Protein AF-A0A0P1HBB8-F1 (afdb_monomer_lite)

Foldseek 3Di:
DFPPDDDDDDDDDDDDDDDDDDDDDDDDDDDDDDDDDPPVPPPPPPDDPPPPPQDDAALLNLLVVQVPDPWTWWKFWWFKAFDPVQDFDLPPDDLVPDDQKGKTKIWTWGFIDDDQDRDDTDIDIEIEIWGDDSSAIFDDDHGFIWTFTWTQDPVGTYGYGGSNGHGIGHDDPRRRCQNNCSSVVNDSDDD

Sequence (191 aa):
MSWKNSKPISEASGPSRAASGALGSACVRSILNWGCGLSLAFLIQSAPLAALSCAPWNGAQAYLAAAQSDRTYSVVVGRLQFDEGLLPLTEGGDPNELQPSTSIPGTLSGKILEARHFSRRISTDVTLVVDCVAGWCGKVQSGARYLMFVEQGTAGPVLRVTPCGDFIFPDGSAVRRQVLDCHRGVNCQPE

Structure (mmCIF, N/CA/C/O backbone):
data_AF-A0A0P1HBB8-F1
#
_entry.id   AF-A0A0P1HBB8-F1
#
loop_
_atom_site.group_PDB
_atom_site.id
_atom_site.type_symbol
_atom_site.label_atom_id
_atom_site.label_alt_id
_atom_site.label_comp_id
_atom_site.label_asym_id
_atom_site.label_entity_id
_atom_site.label_seq_id
_atom_site.pdbx_PDB_ins_code
_atom_site.Cartn_x
_atom_site.Cartn_y
_atom_site.Cartn_z
_atom_site.occupancy
_atom_site.B_iso_or_equiv
_atom_site.auth_seq_id
_atom_site.auth_comp_id
_atom_site.auth_asym_id
_atom_site.auth_atom_id
_atom_site.pdbx_PDB_model_num
ATOM 1 N N . MET A 1 1 ? -16.366 5.751 -2.746 1.00 37.47 1 MET A N 1
ATOM 2 C CA . MET A 1 1 ? -16.551 6.345 -1.406 1.00 37.47 1 MET A CA 1
ATOM 3 C C . MET A 1 1 ? -15.201 6.828 -0.900 1.00 37.47 1 MET A C 1
ATOM 5 O O . MET A 1 1 ? -14.366 6.007 -0.549 1.00 37.47 1 MET A O 1
ATOM 9 N N . SER A 1 2 ? -14.977 8.140 -0.948 1.00 31.58 2 SER A N 1
ATOM 10 C CA . SER A 1 2 ? -13.779 8.817 -0.441 1.00 31.58 2 SER A CA 1
ATOM 11 C C . SER A 1 2 ? -13.942 9.042 1.069 1.00 31.58 2 SER A C 1
ATOM 13 O O . SER A 1 2 ? -14.948 9.602 1.507 1.00 31.58 2 SER A O 1
ATOM 15 N N . TRP A 1 3 ? -13.001 8.539 1.869 1.00 47.78 3 TRP A N 1
ATOM 16 C CA . TRP A 1 3 ? -12.951 8.733 3.321 1.00 47.78 3 TRP A CA 1
ATOM 17 C C . TRP A 1 3 ? -12.449 10.150 3.626 1.00 47.78 3 TRP A C 1
ATOM 19 O O . TRP A 1 3 ? -11.266 10.352 3.860 1.00 47.78 3 TRP A O 1
ATOM 29 N N . LYS A 1 4 ? -13.340 11.149 3.589 1.00 38.72 4 LYS A N 1
ATOM 30 C CA . LYS A 1 4 ? -13.007 12.530 3.995 1.00 38.72 4 LYS A CA 1
ATOM 31 C C . LYS A 1 4 ? -13.862 13.079 5.144 1.00 38.72 4 LYS A C 1
ATOM 33 O O . LYS A 1 4 ? -13.683 14.229 5.510 1.00 38.72 4 LYS A O 1
ATOM 38 N N . ASN A 1 5 ? -14.762 12.284 5.736 1.00 40.00 5 ASN A N 1
ATOM 39 C CA . ASN A 1 5 ? -15.751 12.781 6.707 1.00 40.00 5 ASN A CA 1
ATOM 40 C C . ASN A 1 5 ? -15.928 11.891 7.952 1.00 40.00 5 ASN A C 1
ATOM 42 O O . ASN A 1 5 ? -17.011 11.359 8.189 1.00 40.00 5 ASN A O 1
ATOM 46 N N . SER A 1 6 ? -14.900 11.807 8.798 1.00 41.22 6 SER A N 1
ATOM 47 C CA . SER A 1 6 ? -15.051 11.322 10.179 1.00 41.22 6 SER A CA 1
ATOM 48 C C . SER A 1 6 ? -14.323 12.251 11.153 1.00 41.22 6 SER A C 1
ATOM 50 O O . SER A 1 6 ? -13.126 12.121 11.347 1.00 41.22 6 SER A O 1
ATOM 52 N N . LYS A 1 7 ? -15.107 13.204 11.677 1.00 36.66 7 LYS A N 1
ATOM 53 C CA . LYS A 1 7 ? -15.013 14.069 12.875 1.00 36.66 7 LYS A CA 1
ATOM 54 C C . LYS A 1 7 ? -13.667 14.414 13.563 1.00 36.66 7 LYS A C 1
ATOM 56 O O . LYS A 1 7 ? -12.794 13.568 13.715 1.00 36.66 7 LYS A O 1
ATOM 61 N N . PRO A 1 8 ? -13.586 15.645 14.121 1.00 38.38 8 PRO A N 1
ATOM 62 C CA . PRO A 1 8 ? -12.422 16.164 14.830 1.00 38.38 8 PRO A CA 1
ATOM 63 C C . PRO A 1 8 ? -12.226 15.498 16.195 1.00 38.38 8 PRO A C 1
ATOM 65 O O . PRO A 1 8 ? -13.180 15.224 16.926 1.00 38.38 8 PRO A O 1
ATOM 68 N N . ILE A 1 9 ? -10.959 15.288 16.531 1.00 44.16 9 ILE A N 1
ATOM 69 C CA . ILE A 1 9 ? -10.493 14.842 17.837 1.00 44.16 9 ILE A CA 1
ATOM 70 C C . ILE A 1 9 ? -10.457 16.093 18.728 1.00 44.16 9 ILE A C 1
ATOM 72 O O . ILE A 1 9 ? -9.602 16.958 18.544 1.00 44.16 9 ILE A O 1
ATOM 76 N N . SER A 1 10 ? -11.428 16.231 19.633 1.00 38.19 10 SER A N 1
ATOM 77 C CA . SER A 1 10 ? -11.429 17.275 20.664 1.00 38.19 10 SER A CA 1
ATOM 78 C C . SER A 1 10 ? -10.518 16.894 21.835 1.00 38.19 10 SER A C 1
ATOM 80 O O . SER A 1 10 ? -10.664 15.818 22.404 1.00 38.19 10 SER A O 1
ATOM 82 N N . GLU A 1 11 ? -9.644 17.848 22.173 1.00 36.81 11 GLU A N 1
ATOM 83 C CA . GLU A 1 11 ? -9.204 18.289 23.511 1.00 36.81 11 GLU A CA 1
ATOM 84 C C . GLU A 1 11 ? -8.617 17.306 24.537 1.00 36.81 11 GLU A C 1
ATOM 86 O O . GLU A 1 11 ? -9.313 16.480 25.116 1.00 36.81 11 GLU A O 1
ATOM 91 N N . ALA A 1 12 ? -7.348 17.560 24.887 1.00 35.22 12 ALA A N 1
ATOM 92 C CA . ALA A 1 12 ? -6.842 17.916 26.229 1.00 35.22 12 ALA A CA 1
ATOM 93 C C . ALA A 1 12 ? -5.293 17.873 26.157 1.00 35.22 12 ALA A C 1
ATOM 95 O O . ALA A 1 12 ? -4.746 16.957 25.563 1.00 35.22 12 ALA A O 1
ATOM 96 N N . SER A 1 13 ? -4.467 18.778 26.689 1.00 40.44 13 SER A N 1
ATOM 97 C CA . SER A 1 13 ? -4.646 19.819 27.700 1.00 40.44 13 SER A CA 1
ATOM 98 C C . SER A 1 13 ? -3.300 20.540 27.929 1.00 40.44 13 SER A C 1
ATOM 100 O O . SER A 1 13 ? -2.280 19.868 28.058 1.00 40.44 13 SER A O 1
ATOM 102 N N . GLY A 1 14 ? -3.325 21.865 28.128 1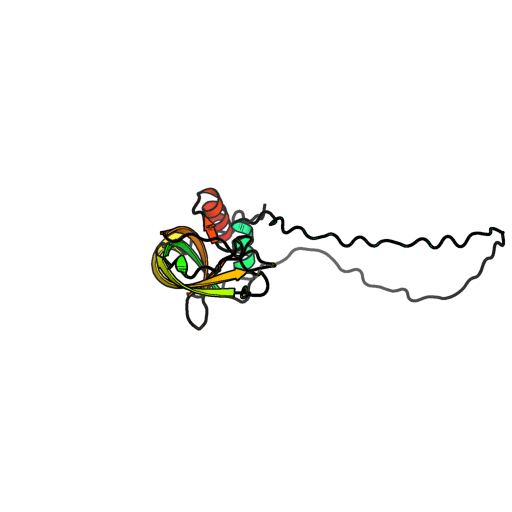.00 33.72 14 GLY A N 1
ATOM 103 C CA . GLY A 1 14 ? -2.460 22.539 29.116 1.00 33.72 14 GLY A CA 1
ATOM 104 C C . GLY A 1 14 ? -1.318 23.443 28.605 1.00 33.72 14 GLY A C 1
ATOM 105 O O . GLY A 1 14 ? -0.856 23.268 27.489 1.00 33.72 14 GLY A O 1
ATOM 106 N N . PRO A 1 15 ? -0.886 24.456 29.391 1.00 42.22 15 PRO A N 1
ATOM 107 C CA . PRO A 1 15 ? -0.943 25.850 28.938 1.00 42.22 15 PRO A CA 1
ATOM 108 C C . PRO A 1 15 ? 0.396 26.557 28.661 1.00 42.22 15 PRO A C 1
ATOM 110 O O . PRO A 1 15 ? 1.447 26.246 29.218 1.00 42.22 15 PRO A O 1
ATOM 113 N N . SER A 1 16 ? 0.273 27.623 27.866 1.00 38.25 16 SER A N 1
ATOM 114 C CA . SER A 1 16 ? 1.228 28.700 27.617 1.00 38.25 16 SER A CA 1
ATOM 115 C C . SER A 1 16 ? 1.821 29.324 28.888 1.00 38.25 16 SER A C 1
ATOM 117 O O . SER A 1 16 ? 1.096 29.767 29.778 1.00 38.25 16 SER A O 1
ATOM 119 N N . ARG A 1 17 ? 3.146 29.513 28.893 1.00 37.44 17 ARG A N 1
ATOM 120 C CA . ARG A 1 17 ? 3.794 30.659 29.546 1.00 37.44 17 ARG A CA 1
ATOM 121 C C . ARG A 1 17 ? 4.519 31.474 28.489 1.00 37.44 17 ARG A C 1
ATOM 123 O O . ARG A 1 17 ? 5.532 31.051 27.946 1.00 37.44 17 ARG A O 1
ATOM 130 N N . ALA A 1 18 ? 3.971 32.649 28.220 1.00 38.03 18 ALA A N 1
ATOM 131 C CA . ALA A 1 18 ? 4.718 33.763 27.674 1.00 38.03 18 ALA A CA 1
ATOM 132 C C . ALA A 1 18 ? 5.529 34.423 28.801 1.00 38.03 18 ALA A C 1
ATOM 134 O O . ALA A 1 18 ? 5.063 34.458 29.940 1.00 38.03 18 ALA A O 1
ATOM 135 N N . ALA A 1 19 ? 6.691 34.976 28.449 1.00 34.84 19 ALA A N 1
ATOM 136 C CA . ALA A 1 19 ? 7.073 36.371 28.697 1.00 34.84 19 ALA A CA 1
ATOM 137 C C . ALA A 1 19 ? 8.561 36.548 29.051 1.00 34.84 19 ALA A C 1
ATOM 139 O O . ALA A 1 19 ? 9.046 36.042 30.058 1.00 34.84 19 ALA A O 1
ATOM 140 N N . SER A 1 20 ? 9.179 37.419 28.248 1.00 36.50 20 SER A N 1
ATOM 141 C CA . SER A 1 20 ? 10.083 38.501 28.656 1.00 36.50 20 SER A CA 1
ATOM 142 C C . SER A 1 20 ? 11.526 38.191 29.049 1.00 36.50 20 SER A C 1
ATOM 144 O O . SER A 1 20 ? 11.802 37.479 30.006 1.00 36.50 20 SER A O 1
ATOM 146 N N . GLY A 1 21 ? 12.445 38.903 28.385 1.00 31.88 21 GLY A N 1
ATOM 147 C CA . GLY A 1 21 ? 13.766 39.186 28.943 1.00 31.88 21 GLY A CA 1
ATOM 148 C C . GLY A 1 21 ? 14.863 39.472 27.923 1.00 31.88 21 GLY A C 1
ATOM 149 O O . GLY A 1 21 ? 15.825 38.722 27.848 1.00 31.88 21 GLY A O 1
AT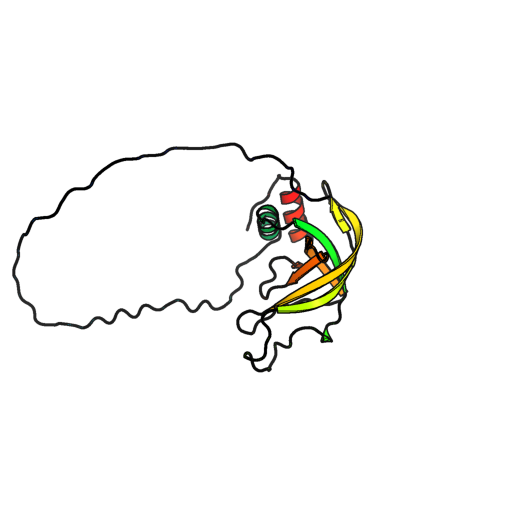OM 150 N N . ALA A 1 22 ? 14.748 40.559 27.158 1.00 43.69 22 ALA A N 1
ATOM 151 C CA . ALA A 1 22 ? 15.925 41.240 26.619 1.00 43.69 22 ALA A CA 1
ATOM 152 C C . ALA A 1 22 ? 16.595 42.016 27.765 1.00 43.69 22 ALA A C 1
ATOM 154 O O . ALA A 1 22 ? 15.859 42.698 28.463 1.00 43.69 22 ALA A O 1
ATOM 155 N N . LEU A 1 23 ? 17.918 41.895 27.951 1.00 40.31 23 LEU A N 1
ATOM 156 C CA . LEU A 1 23 ? 18.857 42.705 28.773 1.00 40.31 23 LEU A CA 1
ATOM 157 C C . LEU A 1 23 ? 20.044 41.770 29.088 1.00 40.31 23 LEU A C 1
ATOM 159 O O . LEU A 1 23 ? 19.830 40.673 29.576 1.00 40.31 23 LEU A O 1
ATOM 163 N N . GLY A 1 24 ? 21.317 42.055 28.867 1.00 35.41 24 GLY A N 1
ATOM 164 C CA . GLY A 1 24 ? 22.029 43.225 28.404 1.00 35.41 24 GLY A CA 1
ATOM 165 C C . GLY A 1 24 ? 23.513 42.839 28.335 1.00 35.41 24 GLY A C 1
ATOM 166 O O . GLY A 1 24 ? 23.965 41.899 28.991 1.00 35.41 24 GLY A O 1
ATOM 167 N N . SER A 1 25 ? 24.256 43.550 27.497 1.00 43.12 25 SER A N 1
ATOM 168 C CA . SER A 1 25 ? 25.714 43.528 27.477 1.00 43.12 25 SER A CA 1
ATOM 169 C C . SER A 1 25 ? 26.325 43.914 28.829 1.00 43.12 25 SER A C 1
ATOM 171 O O . SER A 1 25 ? 25.733 44.670 29.593 1.00 43.12 25 SER A O 1
ATOM 173 N N . ALA A 1 26 ? 27.589 43.505 28.981 1.00 40.06 26 ALA A N 1
ATOM 174 C CA . ALA A 1 26 ? 28.593 43.950 29.951 1.00 40.06 26 ALA A CA 1
ATOM 175 C C . ALA A 1 26 ? 28.565 43.271 31.332 1.00 40.06 26 ALA A C 1
ATOM 177 O O . ALA A 1 26 ? 27.711 43.529 32.166 1.00 40.06 26 ALA A O 1
ATOM 178 N N . CYS A 1 27 ? 29.609 42.500 31.641 1.00 40.03 27 CYS A N 1
ATOM 179 C CA . CYS A 1 27 ? 30.759 43.080 32.337 1.00 40.03 27 CYS A CA 1
ATOM 180 C C . CYS A 1 27 ? 31.900 42.064 32.474 1.00 40.03 27 CYS A C 1
ATOM 182 O O . CYS A 1 27 ? 31.800 41.050 33.156 1.00 40.03 27 CYS A O 1
ATOM 184 N N . VAL A 1 28 ? 33.000 42.406 31.810 1.00 46.38 28 VAL A N 1
ATOM 185 C CA . VAL A 1 28 ? 34.390 42.263 32.249 1.00 46.38 28 VAL A CA 1
ATOM 186 C C . VAL A 1 28 ? 34.607 41.790 33.699 1.00 46.38 28 VAL A C 1
ATOM 188 O O . VAL A 1 28 ? 34.200 42.443 34.656 1.00 46.38 28 VAL A O 1
ATOM 191 N N . ARG A 1 29 ? 35.365 40.698 33.845 1.00 41.44 29 ARG A N 1
ATOM 192 C CA . ARG A 1 29 ? 36.350 40.437 34.918 1.00 41.44 29 ARG A CA 1
ATOM 193 C C . ARG A 1 29 ? 37.116 39.179 34.497 1.00 41.44 29 ARG A C 1
ATOM 195 O O . ARG A 1 29 ? 36.593 38.080 34.556 1.00 41.44 29 ARG A O 1
ATOM 202 N N . SER A 1 30 ? 38.218 39.326 33.767 1.00 42.69 30 SER A N 1
ATOM 203 C CA . SER A 1 30 ? 39.553 39.563 34.327 1.00 42.69 30 SER A CA 1
ATOM 204 C C . SER A 1 30 ? 39.948 38.463 35.313 1.00 42.69 30 SER A C 1
ATOM 206 O O . SER A 1 30 ? 39.544 38.527 36.466 1.00 42.69 30 SER A O 1
ATOM 208 N N . ILE A 1 31 ? 40.728 37.487 34.837 1.00 50.47 31 ILE A N 1
ATOM 209 C CA . ILE A 1 31 ? 41.948 36.993 35.490 1.00 50.47 31 ILE A CA 1
ATOM 210 C C . ILE A 1 31 ? 42.901 36.556 34.367 1.00 50.47 31 ILE A C 1
ATOM 212 O O . ILE A 1 31 ? 42.629 35.631 33.604 1.00 50.47 31 ILE A O 1
ATOM 216 N N . LEU A 1 32 ? 44.010 37.287 34.263 1.00 50.66 32 LEU A N 1
ATOM 217 C CA . LEU A 1 32 ? 45.245 36.873 33.609 1.00 50.66 32 LEU A CA 1
ATOM 218 C C . LEU A 1 32 ? 45.727 35.545 34.217 1.00 50.66 32 LEU A C 1
ATOM 220 O O . LEU A 1 32 ? 45.907 35.500 35.430 1.00 50.66 32 LEU A O 1
ATOM 224 N N . ASN A 1 33 ? 46.044 34.536 33.399 1.00 39.84 33 ASN A N 1
ATOM 225 C CA . ASN A 1 33 ? 47.348 33.863 33.477 1.00 39.84 33 ASN A CA 1
ATOM 226 C C . ASN A 1 33 ? 47.554 32.833 32.349 1.00 39.84 33 ASN A C 1
ATOM 228 O O . ASN A 1 33 ? 46.869 31.823 32.295 1.00 39.84 33 ASN A O 1
ATOM 232 N N . TRP A 1 34 ? 48.550 33.105 31.501 1.00 42.88 34 TRP A N 1
ATOM 233 C CA . TRP A 1 34 ? 49.670 32.213 31.168 1.00 42.88 34 TRP A CA 1
ATOM 234 C C . TRP A 1 34 ? 49.354 30.811 30.628 1.00 42.88 34 TRP A C 1
ATOM 236 O O . TRP A 1 34 ? 48.930 29.928 31.363 1.00 42.88 34 TRP A O 1
ATOM 246 N N . GLY A 1 35 ? 49.746 30.551 29.376 1.00 39.59 35 GLY A N 1
ATOM 247 C CA . GLY A 1 35 ? 49.939 29.173 28.922 1.00 39.59 35 GLY A CA 1
ATOM 248 C C . GLY A 1 35 ? 49.904 28.989 27.415 1.00 39.59 35 GLY A C 1
ATOM 249 O O . GLY A 1 35 ? 48.852 28.792 26.828 1.00 39.59 35 GLY A O 1
ATOM 250 N N . CYS A 1 36 ? 51.091 29.042 26.822 1.00 43.12 36 CYS A N 1
ATOM 251 C CA . CYS A 1 36 ? 51.456 28.540 25.503 1.00 43.12 36 CYS A CA 1
ATOM 252 C C . CYS A 1 36 ? 50.695 27.256 25.096 1.00 43.12 36 CYS A C 1
ATOM 254 O O . CYS A 1 36 ? 50.681 26.290 25.856 1.00 43.12 36 CYS A O 1
ATOM 256 N N . GLY A 1 37 ? 50.138 27.227 23.880 1.00 41.00 37 GLY A N 1
ATOM 257 C CA . GLY A 1 37 ? 49.637 26.001 23.247 1.00 41.00 37 GLY A CA 1
ATOM 258 C C . GLY A 1 37 ? 48.321 26.179 22.492 1.00 41.00 37 GLY A C 1
ATOM 259 O O . GLY A 1 37 ? 47.285 25.709 22.951 1.00 41.00 37 GLY A O 1
ATOM 260 N N . LEU A 1 38 ? 48.342 26.821 21.316 1.00 48.06 38 LEU A N 1
ATOM 261 C CA . LEU A 1 38 ? 47.238 26.706 20.352 1.00 48.06 38 LEU A CA 1
ATOM 262 C C . LEU A 1 38 ? 47.251 25.286 19.758 1.00 48.06 38 LEU A C 1
ATOM 264 O O . LEU A 1 38 ? 47.749 25.044 18.661 1.00 48.06 38 LEU A O 1
ATOM 268 N N . SER A 1 39 ? 46.718 24.329 20.514 1.00 49.72 39 SER A N 1
ATOM 269 C CA . SER A 1 39 ? 46.286 23.043 19.982 1.00 49.72 39 SER A CA 1
ATOM 270 C C . SER A 1 39 ? 45.053 23.294 19.120 1.00 49.72 39 SER A C 1
ATOM 272 O O . SER A 1 39 ? 43.971 23.582 19.630 1.00 49.72 39 SER A O 1
ATOM 274 N N . LEU A 1 40 ? 45.229 23.221 17.802 1.00 60.25 40 LEU A N 1
ATOM 275 C CA . LEU A 1 40 ? 44.156 23.263 16.814 1.00 60.25 40 LEU A CA 1
ATOM 276 C C . LEU A 1 40 ? 43.319 21.976 16.960 1.00 60.25 40 LEU A C 1
ATOM 278 O O . LEU A 1 40 ? 43.576 20.969 16.305 1.00 60.25 40 LEU A O 1
ATOM 282 N N . ALA A 1 41 ? 42.363 21.972 17.892 1.00 58.38 41 ALA A N 1
ATOM 283 C CA . ALA A 1 41 ? 41.440 20.861 18.091 1.00 58.38 41 ALA A CA 1
ATOM 284 C C . ALA A 1 41 ? 40.450 20.816 16.917 1.00 58.38 41 ALA A C 1
ATOM 286 O O . ALA A 1 41 ? 39.432 21.506 16.898 1.00 58.38 41 ALA A O 1
ATOM 287 N N . PHE A 1 42 ? 40.798 20.026 15.904 1.00 60.19 42 PHE A N 1
ATOM 288 C CA . PHE A 1 42 ? 39.954 19.719 14.757 1.00 60.19 42 PHE A CA 1
ATOM 289 C C . PHE A 1 42 ? 38.762 18.878 15.247 1.00 60.19 42 PHE A C 1
ATOM 291 O O . PHE A 1 42 ? 38.894 17.680 15.497 1.00 60.19 42 PHE A O 1
ATOM 298 N N . LEU A 1 43 ? 37.605 19.514 15.457 1.00 64.31 43 LEU A N 1
ATOM 299 C CA . LEU A 1 43 ? 36.352 18.823 15.762 1.00 64.31 43 LEU A CA 1
ATOM 300 C C . LEU A 1 43 ? 35.896 18.083 14.499 1.00 64.31 43 LEU A C 1
ATOM 302 O O . LEU A 1 43 ? 35.292 18.664 13.600 1.00 64.31 43 LEU A O 1
ATOM 306 N N . ILE A 1 44 ? 36.226 16.795 14.415 1.00 58.56 44 ILE A N 1
ATOM 307 C CA . ILE A 1 44 ? 35.716 15.897 13.379 1.00 58.56 44 ILE A CA 1
ATOM 308 C C . ILE A 1 44 ? 34.240 15.645 13.705 1.00 58.56 44 ILE A C 1
ATOM 310 O O . ILE A 1 44 ? 33.904 14.750 14.480 1.00 58.56 44 ILE A O 1
ATOM 314 N N . GLN A 1 45 ? 33.352 16.464 13.141 1.00 53.59 45 GLN A N 1
ATOM 315 C CA . GLN A 1 45 ? 31.915 16.209 13.155 1.00 53.59 45 GLN A CA 1
ATOM 316 C C . GLN A 1 45 ? 31.663 14.972 12.275 1.00 53.59 45 GLN A C 1
ATOM 318 O O . GLN A 1 45 ? 31.545 15.065 11.055 1.00 53.59 45 GLN A O 1
ATOM 323 N N . SER A 1 46 ? 31.651 13.786 12.880 1.00 58.69 46 SER A N 1
ATOM 324 C CA . SER A 1 46 ? 31.245 12.557 12.204 1.00 58.69 46 SER A CA 1
ATOM 325 C C . SER A 1 46 ? 29.738 12.621 11.966 1.00 58.69 46 SER A C 1
ATOM 327 O O . SER A 1 46 ? 28.937 12.383 12.867 1.00 58.69 46 SER A O 1
ATOM 329 N N . ALA A 1 47 ? 29.336 12.991 10.748 1.00 64.44 47 ALA A N 1
ATOM 330 C CA . ALA A 1 47 ? 27.958 12.798 10.322 1.00 64.44 47 ALA A CA 1
ATOM 331 C C . ALA A 1 47 ? 27.663 11.287 10.350 1.00 64.44 47 ALA A C 1
ATOM 333 O O . ALA A 1 47 ? 28.463 10.514 9.810 1.00 64.44 47 ALA A O 1
ATOM 334 N N . PRO A 1 48 ? 26.567 10.836 10.983 1.00 60.94 48 PRO A N 1
ATOM 335 C CA . PRO A 1 48 ? 26.211 9.432 10.938 1.00 60.94 48 PRO A CA 1
ATOM 336 C C . PRO A 1 48 ? 25.929 9.058 9.481 1.00 60.94 48 PRO A C 1
ATOM 338 O O . PRO A 1 48 ? 25.041 9.619 8.839 1.00 60.94 48 PRO A O 1
ATOM 341 N N . LEU A 1 49 ? 26.697 8.103 8.959 1.00 55.47 49 LEU A N 1
ATOM 342 C CA . LEU A 1 49 ? 26.307 7.333 7.787 1.00 55.47 49 LEU A CA 1
ATOM 343 C C . LEU A 1 49 ? 25.007 6.624 8.160 1.00 55.47 49 LEU A C 1
ATOM 345 O O . LEU A 1 49 ? 25.025 5.646 8.907 1.00 55.47 49 LEU A O 1
ATOM 349 N N . ALA A 1 50 ? 23.881 7.145 7.677 1.00 52.09 50 ALA A N 1
ATOM 350 C CA . ALA A 1 50 ? 22.618 6.431 7.698 1.00 52.09 50 ALA A CA 1
ATOM 351 C C . ALA A 1 50 ? 22.770 5.212 6.780 1.00 52.09 50 ALA A C 1
ATOM 353 O O . ALA A 1 50 ? 22.449 5.252 5.595 1.00 52.09 50 ALA A O 1
ATOM 354 N N . ALA A 1 51 ? 23.329 4.129 7.322 1.00 50.06 51 ALA A N 1
ATOM 355 C CA . ALA A 1 51 ? 23.113 2.810 6.768 1.00 50.06 51 ALA A CA 1
ATOM 356 C C . ALA A 1 51 ? 21.594 2.622 6.730 1.00 50.06 51 ALA A C 1
ATOM 358 O O . ALA A 1 51 ? 20.926 2.836 7.741 1.00 50.06 51 ALA A O 1
ATOM 359 N N . LEU A 1 52 ? 21.054 2.306 5.555 1.00 59.34 52 LEU A N 1
ATOM 360 C CA . LEU A 1 52 ? 19.623 2.129 5.310 1.00 59.34 52 LEU A CA 1
ATOM 361 C C . LEU A 1 52 ? 19.122 0.855 6.020 1.00 59.34 52 LEU A C 1
ATOM 363 O O . LEU A 1 52 ? 18.714 -0.110 5.384 1.00 59.34 52 LEU A O 1
ATOM 367 N N . SER A 1 53 ? 19.188 0.808 7.351 1.00 72.31 53 SER A N 1
ATOM 368 C CA . SER A 1 53 ? 18.437 -0.155 8.141 1.00 72.31 53 SER A CA 1
ATOM 369 C C . SER A 1 53 ? 17.007 0.360 8.169 1.00 72.31 53 SER A C 1
ATOM 371 O O . SER A 1 53 ? 16.738 1.383 8.803 1.00 72.31 53 SER A O 1
ATOM 373 N N . CYS A 1 54 ? 16.100 -0.293 7.448 1.00 80.25 54 CYS A N 1
ATOM 374 C CA . CYS A 1 54 ? 14.689 0.060 7.517 1.00 80.25 54 CYS A CA 1
ATOM 375 C C . CYS A 1 54 ? 14.233 0.003 8.978 1.00 80.25 54 CYS A C 1
ATOM 377 O O . CYS A 1 54 ? 14.402 -1.016 9.653 1.00 80.25 54 CYS A O 1
ATOM 379 N N . ALA A 1 55 ? 13.697 1.117 9.473 1.00 83.00 55 ALA A N 1
ATOM 380 C CA . ALA A 1 55 ? 13.055 1.138 10.775 1.00 83.00 55 ALA A CA 1
ATOM 381 C C . ALA A 1 55 ? 11.855 0.174 10.753 1.00 83.00 55 ALA A C 1
ATOM 383 O O . ALA A 1 55 ? 11.224 0.022 9.702 1.00 83.00 55 ALA A O 1
ATOM 384 N N . PRO A 1 56 ? 11.539 -0.493 11.875 1.00 82.31 56 PRO A N 1
ATOM 385 C CA . PRO A 1 56 ? 10.389 -1.381 11.942 1.00 82.31 56 PRO A CA 1
ATOM 386 C C . PRO A 1 56 ? 9.113 -0.597 11.611 1.00 82.31 56 PRO A C 1
ATOM 388 O O . PRO A 1 56 ? 8.697 0.297 12.345 1.00 82.31 56 PRO A O 1
ATOM 391 N N . TRP A 1 57 ? 8.508 -0.937 10.476 1.00 89.88 57 TRP A N 1
ATOM 392 C CA . TRP A 1 57 ? 7.271 -0.344 9.987 1.00 89.88 57 TRP A CA 1
ATOM 393 C C . TRP A 1 57 ? 6.153 -1.388 10.029 1.00 89.88 57 TRP A C 1
ATOM 395 O O . TRP A 1 57 ? 6.357 -2.545 9.656 1.00 89.88 57 TRP A O 1
ATOM 405 N N . ASN A 1 58 ? 4.970 -1.009 10.516 1.00 92.06 58 ASN A N 1
ATOM 406 C CA . ASN A 1 58 ? 3.867 -1.942 10.763 1.00 92.06 58 ASN A CA 1
ATOM 407 C C . ASN A 1 58 ? 2.525 -1.449 10.185 1.00 92.06 58 ASN A C 1
ATOM 409 O O . ASN A 1 58 ? 2.400 -0.327 9.691 1.00 92.06 58 ASN A O 1
ATOM 413 N N . GLY A 1 59 ? 1.489 -2.292 10.264 1.00 94.00 59 GLY A N 1
ATOM 414 C CA . GLY A 1 59 ? 0.179 -1.987 9.687 1.00 94.00 59 GLY A CA 1
ATOM 415 C C . GLY A 1 59 ? -0.548 -0.815 10.351 1.00 94.00 59 GLY A C 1
ATOM 416 O O . GLY A 1 59 ? -1.296 -0.109 9.674 1.00 94.00 59 GLY A O 1
ATOM 417 N N . ALA A 1 60 ? -0.331 -0.581 11.649 1.00 95.31 60 ALA A N 1
ATOM 418 C CA . ALA A 1 60 ? -0.905 0.558 12.363 1.00 95.31 60 ALA A CA 1
ATOM 419 C C . ALA A 1 60 ? -0.236 1.874 11.940 1.00 95.31 60 ALA A C 1
ATOM 421 O O . ALA A 1 60 ? -0.934 2.848 11.659 1.00 95.31 60 ALA A O 1
ATOM 422 N N . GLN A 1 61 ? 1.095 1.878 11.809 1.00 94.56 61 GLN A N 1
ATOM 423 C CA . GLN A 1 61 ? 1.866 3.011 11.288 1.00 94.56 61 GLN A CA 1
ATOM 424 C C . GLN A 1 61 ? 1.414 3.382 9.872 1.00 94.56 61 GLN A C 1
ATOM 426 O O . GLN A 1 61 ? 1.058 4.534 9.624 1.00 94.56 61 GLN A O 1
ATOM 431 N N . ALA A 1 62 ? 1.312 2.398 8.973 1.00 95.56 62 ALA A N 1
ATOM 432 C CA . ALA A 1 62 ? 0.804 2.615 7.620 1.00 95.56 62 ALA A CA 1
ATOM 433 C C . ALA A 1 62 ? -0.634 3.153 7.613 1.00 95.56 62 ALA A C 1
ATOM 435 O O . ALA A 1 62 ? -0.956 4.062 6.849 1.00 95.56 62 ALA A O 1
ATOM 436 N N . TYR A 1 63 ? -1.506 2.636 8.484 1.00 96.25 63 TYR A N 1
ATOM 437 C CA . TYR A 1 63 ? -2.882 3.119 8.576 1.00 96.25 63 TYR A CA 1
ATOM 438 C C . TYR A 1 63 ? -2.954 4.580 9.021 1.00 96.25 63 TYR A C 1
ATOM 440 O O . TYR A 1 63 ? -3.677 5.369 8.414 1.00 96.25 63 TYR A O 1
ATOM 448 N N . LEU A 1 64 ? -2.196 4.952 10.055 1.00 95.25 64 LEU A N 1
ATOM 449 C CA . LEU A 1 64 ? -2.128 6.329 10.538 1.00 95.25 64 LEU A CA 1
ATOM 450 C C . LEU A 1 64 ? -1.531 7.261 9.482 1.00 95.25 64 LEU A C 1
ATOM 452 O O . LEU A 1 64 ? -2.102 8.318 9.227 1.00 95.25 64 LEU A O 1
ATOM 456 N N . ALA A 1 65 ? -0.451 6.846 8.817 1.00 94.94 65 ALA A N 1
ATOM 457 C CA . ALA A 1 65 ? 0.162 7.607 7.734 1.00 94.94 65 ALA A CA 1
ATOM 458 C C . ALA A 1 65 ? -0.821 7.838 6.573 1.00 94.94 65 ALA A C 1
ATOM 460 O O . ALA A 1 65 ? -0.948 8.958 6.083 1.00 94.94 65 ALA A O 1
ATOM 461 N N . ALA A 1 66 ? -1.580 6.810 6.174 1.00 95.56 66 ALA A N 1
ATOM 462 C CA . ALA A 1 66 ? -2.621 6.936 5.156 1.00 95.56 66 ALA A CA 1
ATOM 463 C C . ALA A 1 66 ? -3.772 7.855 5.603 1.00 95.56 66 ALA A C 1
ATOM 465 O O . ALA A 1 66 ? -4.271 8.640 4.801 1.00 95.56 66 ALA A O 1
ATOM 466 N N . ALA A 1 67 ? -4.191 7.775 6.870 1.00 94.38 67 ALA A N 1
ATOM 467 C CA . ALA A 1 67 ? -5.281 8.584 7.418 1.00 94.38 67 ALA A CA 1
ATOM 468 C C . ALA A 1 67 ? -4.911 10.067 7.604 1.00 94.38 67 ALA A C 1
ATOM 470 O O . ALA A 1 67 ? -5.792 10.922 7.553 1.00 94.38 67 ALA A O 1
ATOM 471 N N . GLN A 1 68 ? -3.630 10.367 7.831 1.00 94.62 68 GLN A N 1
ATOM 472 C CA . GLN A 1 68 ? -3.101 11.727 7.993 1.00 94.62 68 GLN A CA 1
ATOM 473 C C . GLN A 1 68 ? -2.642 12.357 6.668 1.00 94.62 68 GLN A C 1
ATOM 475 O O . GLN A 1 68 ? -2.253 13.521 6.644 1.00 94.62 68 GLN A O 1
ATOM 480 N N . SER A 1 69 ? -2.668 11.600 5.570 1.00 95.25 69 SER A N 1
ATOM 481 C CA . SER A 1 69 ? -2.255 12.070 4.250 1.00 95.25 69 SER A CA 1
ATOM 482 C C . SER A 1 69 ? -3.346 12.893 3.560 1.00 95.25 69 SER A C 1
ATOM 484 O O . SER A 1 69 ? -4.536 12.617 3.695 1.00 95.25 69 SER A O 1
ATOM 486 N N . ASP A 1 70 ? -2.940 13.834 2.705 1.00 94.56 70 ASP A N 1
ATOM 487 C CA . ASP A 1 70 ? -3.847 14.515 1.768 1.00 94.56 70 ASP A CA 1
ATOM 488 C C . ASP A 1 70 ? -4.338 13.599 0.630 1.00 94.56 70 ASP A C 1
ATOM 490 O O . ASP A 1 70 ? -5.244 13.955 -0.132 1.00 94.56 70 ASP A O 1
ATOM 494 N N . ARG A 1 71 ? -3.737 12.411 0.483 1.00 94.19 71 ARG A N 1
ATOM 495 C CA . ARG A 1 71 ? -4.125 11.403 -0.509 1.00 94.19 71 ARG A CA 1
ATOM 496 C C . ARG A 1 71 ? -5.253 10.523 0.018 1.00 94.19 71 ARG A C 1
ATOM 498 O O . ARG A 1 71 ? -5.363 10.247 1.206 1.00 94.19 71 ARG A O 1
ATOM 505 N N . THR A 1 72 ? -6.092 10.033 -0.891 1.00 95.25 72 THR A N 1
ATOM 506 C CA . THR A 1 72 ? -7.144 9.069 -0.539 1.00 95.25 72 THR A CA 1
ATOM 507 C C . THR A 1 72 ? -6.624 7.652 -0.731 1.00 95.25 72 THR A C 1
ATOM 509 O O . THR A 1 72 ? -6.203 7.309 -1.831 1.00 95.25 72 THR A O 1
ATOM 512 N N . TYR A 1 73 ? -6.726 6.809 0.296 1.00 96.81 73 TYR A N 1
ATOM 513 C CA . TYR A 1 73 ? -6.314 5.406 0.229 1.00 96.81 73 TYR A CA 1
ATOM 514 C C . TYR A 1 73 ? -7.494 4.447 0.380 1.00 96.81 73 TYR A C 1
ATOM 516 O O . TYR A 1 73 ? -8.448 4.699 1.116 1.00 96.81 73 TYR A O 1
ATOM 524 N N . SER A 1 74 ? -7.396 3.309 -0.301 1.00 96.44 74 SER A N 1
ATOM 525 C CA . SER A 1 74 ? -8.220 2.124 -0.077 1.00 96.44 74 SER A CA 1
ATOM 526 C C . SER A 1 74 ? -7.346 0.997 0.449 1.00 96.44 74 SER A C 1
ATOM 528 O O . SER A 1 74 ? -6.326 0.681 -0.157 1.00 96.44 74 SER A O 1
ATOM 530 N N . VAL A 1 75 ? -7.749 0.355 1.543 1.00 97.75 75 VAL A N 1
ATOM 531 C CA . VAL A 1 75 ? -7.004 -0.790 2.080 1.00 97.75 75 VAL A CA 1
ATOM 532 C C . VAL A 1 75 ? -7.568 -2.077 1.498 1.00 97.75 75 VAL A C 1
ATOM 534 O O . VAL A 1 75 ? -8.753 -2.370 1.658 1.00 97.75 75 VAL A O 1
ATOM 537 N N . VAL A 1 76 ? -6.732 -2.854 0.822 1.00 98.12 76 VAL A N 1
ATOM 538 C CA . VAL A 1 76 ? -7.127 -4.080 0.127 1.00 98.12 76 VAL A CA 1
ATOM 539 C C . VAL A 1 76 ? -6.305 -5.243 0.647 1.00 98.12 76 VAL A C 1
ATOM 541 O O . VAL A 1 76 ? -5.091 -5.147 0.767 1.00 98.12 76 VAL A O 1
ATOM 544 N N . VAL A 1 77 ? -6.960 -6.372 0.909 1.00 98.31 77 VAL A N 1
ATOM 545 C CA . VAL A 1 77 ? -6.262 -7.650 1.043 1.00 98.31 77 VAL A CA 1
ATOM 546 C C . VAL A 1 77 ? -6.562 -8.512 -0.166 1.00 98.31 77 VAL A C 1
ATOM 548 O O . VAL A 1 77 ? -7.723 -8.837 -0.434 1.00 98.31 77 VAL A O 1
ATOM 551 N N . GLY A 1 78 ? -5.520 -8.908 -0.886 1.00 98.00 78 GLY A N 1
ATOM 552 C CA . GLY A 1 78 ? -5.679 -9.496 -2.205 1.00 98.00 78 GLY A CA 1
ATOM 553 C C . GLY A 1 78 ? -4.412 -10.101 -2.782 1.00 98.00 78 GLY A C 1
ATOM 554 O O . GLY A 1 78 ? -3.403 -10.205 -2.094 1.00 98.00 78 GLY A O 1
ATOM 555 N N . ARG A 1 79 ? -4.505 -10.526 -4.041 1.00 98.38 79 ARG A N 1
ATOM 556 C CA . ARG A 1 79 ? -3.375 -10.882 -4.898 1.00 98.38 79 ARG A CA 1
ATOM 557 C C . ARG A 1 79 ? -3.033 -9.707 -5.799 1.00 98.38 79 ARG A C 1
ATOM 559 O O . ARG A 1 79 ? -3.943 -9.055 -6.317 1.00 98.38 79 ARG A O 1
ATOM 566 N N . LEU A 1 80 ? -1.738 -9.491 -5.980 1.00 98.06 80 LEU A N 1
ATOM 567 C CA . LEU A 1 80 ? -1.193 -8.537 -6.932 1.00 98.06 80 LEU A CA 1
ATOM 568 C C . LEU A 1 80 ? -0.589 -9.310 -8.104 1.00 98.06 80 LEU A C 1
ATOM 570 O O . LEU A 1 80 ? 0.231 -10.193 -7.890 1.00 98.06 80 LEU A O 1
ATOM 574 N N . GLN A 1 81 ? -1.000 -8.990 -9.322 1.00 98.12 81 GLN A N 1
ATOM 575 C CA . GLN A 1 81 ? -0.525 -9.604 -10.558 1.00 98.12 81 GLN A CA 1
ATOM 576 C C . GLN A 1 81 ? 0.148 -8.524 -11.406 1.00 98.12 81 GLN A C 1
ATOM 578 O O . GLN A 1 81 ? -0.447 -7.476 -11.629 1.00 98.12 81 GLN A O 1
ATOM 583 N N . PHE A 1 82 ? 1.366 -8.763 -11.873 1.00 97.62 82 PHE A N 1
ATOM 584 C CA . PHE A 1 82 ? 2.097 -7.885 -12.794 1.00 97.62 82 PHE A CA 1
ATOM 585 C C . PHE A 1 82 ? 3.201 -8.680 -13.506 1.00 97.62 82 PHE A C 1
ATOM 587 O O . PHE A 1 82 ? 3.457 -9.838 -13.156 1.00 97.62 82 PHE A O 1
ATOM 594 N N . ASP A 1 83 ? 3.834 -8.068 -14.504 1.00 96.31 83 ASP A N 1
ATOM 595 C CA . ASP A 1 83 ? 4.996 -8.636 -15.188 1.00 96.31 83 ASP A CA 1
ATOM 596 C C . ASP A 1 83 ? 6.280 -8.335 -14.399 1.00 96.31 83 ASP A C 1
ATOM 598 O O . ASP A 1 83 ? 6.713 -7.185 -14.305 1.00 96.31 83 ASP A O 1
ATOM 602 N N . GLU A 1 84 ? 6.883 -9.369 -13.811 1.00 93.81 84 GLU A N 1
ATOM 603 C CA . GLU A 1 84 ? 8.126 -9.238 -13.041 1.00 93.81 84 GLU A CA 1
ATOM 604 C C . GLU A 1 84 ? 9.327 -8.855 -13.915 1.00 93.81 84 GLU A C 1
ATOM 606 O O . GLU A 1 84 ? 10.281 -8.277 -13.402 1.00 93.81 84 GLU A O 1
ATOM 611 N N . GLY A 1 85 ? 9.270 -9.097 -15.231 1.00 92.00 85 GLY A N 1
ATOM 612 C CA . GLY A 1 85 ? 10.307 -8.672 -16.173 1.00 92.00 85 GLY A CA 1
ATOM 613 C C . GLY A 1 85 ? 10.400 -7.152 -16.342 1.00 92.00 85 GLY A C 1
ATOM 614 O O . GLY A 1 85 ? 11.389 -6.660 -16.879 1.00 92.00 85 GLY A O 1
ATOM 615 N N . LEU A 1 86 ? 9.396 -6.407 -15.865 1.00 91.38 86 LEU A N 1
ATOM 616 C CA . LEU A 1 86 ? 9.381 -4.943 -15.850 1.00 91.38 86 LEU A CA 1
ATOM 617 C C . LEU A 1 86 ? 9.913 -4.348 -14.537 1.00 91.38 86 LEU A C 1
ATOM 619 O O . LEU A 1 86 ? 9.963 -3.124 -14.403 1.00 91.38 86 LEU A O 1
ATOM 623 N N . LEU A 1 87 ? 10.281 -5.180 -13.554 1.00 90.38 87 LEU A N 1
ATOM 624 C CA . LEU A 1 87 ? 10.880 -4.692 -12.314 1.00 90.38 87 LEU A CA 1
ATOM 625 C C . LEU A 1 87 ? 12.261 -4.070 -12.582 1.00 90.38 87 LEU A C 1
ATOM 627 O O . LEU A 1 87 ? 13.021 -4.583 -13.407 1.00 90.38 87 LEU A O 1
ATOM 631 N N . PRO A 1 88 ? 12.623 -2.990 -11.865 1.00 84.25 88 PRO A N 1
ATOM 632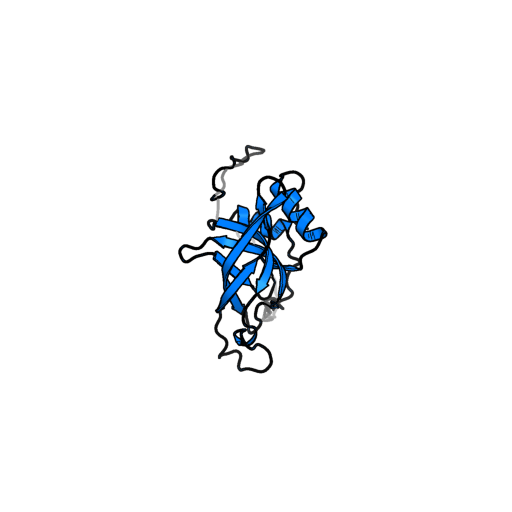 C CA . PRO A 1 88 ? 13.953 -2.410 -11.976 1.00 84.25 88 PRO A CA 1
ATOM 633 C C . PRO A 1 88 ? 15.015 -3.421 -11.516 1.00 84.25 88 PRO A C 1
ATOM 635 O O . PRO A 1 88 ? 14.914 -4.010 -10.438 1.00 84.25 88 PRO A O 1
ATOM 638 N N . LEU A 1 89 ? 16.044 -3.621 -12.342 1.00 70.62 89 LEU A N 1
ATOM 639 C CA . LEU A 1 89 ? 17.161 -4.517 -12.051 1.00 70.62 89 LEU A CA 1
ATOM 640 C C . LEU A 1 89 ? 18.081 -3.860 -11.014 1.00 70.62 89 LEU A C 1
ATOM 642 O O . LEU A 1 89 ? 18.737 -2.871 -11.317 1.00 70.62 89 LEU A O 1
ATOM 646 N N . THR A 1 90 ? 18.143 -4.399 -9.796 1.00 62.09 90 THR A N 1
ATOM 647 C CA . THR A 1 90 ? 19.012 -3.878 -8.718 1.00 62.09 90 THR A CA 1
ATOM 648 C C . THR A 1 90 ? 20.290 -4.675 -8.490 1.00 62.09 90 THR A C 1
ATOM 650 O O . THR A 1 90 ? 21.151 -4.247 -7.731 1.00 62.09 90 THR A O 1
ATOM 653 N N . GLU A 1 91 ? 20.439 -5.843 -9.108 1.00 52.91 91 GLU A N 1
ATOM 654 C CA . GLU A 1 91 ? 21.549 -6.749 -8.809 1.00 52.91 91 GLU A CA 1
ATOM 655 C C . GLU A 1 91 ? 22.586 -6.674 -9.945 1.00 52.91 91 GLU A C 1
ATOM 657 O O . GLU A 1 91 ? 22.434 -7.314 -10.983 1.00 52.91 91 GLU A O 1
ATOM 662 N N . GLY A 1 92 ? 23.634 -5.864 -9.752 1.00 53.25 92 GLY A N 1
ATOM 663 C CA . GLY A 1 92 ? 24.825 -5.836 -10.617 1.00 53.25 92 GLY A CA 1
ATOM 664 C C . GLY A 1 92 ? 24.821 -4.842 -11.787 1.00 53.25 92 GLY A C 1
ATOM 665 O O . GLY A 1 92 ? 25.751 -4.882 -12.588 1.00 53.25 92 GLY A O 1
ATOM 666 N N . GLY A 1 93 ? 23.815 -3.967 -11.890 1.00 59.91 93 GLY A N 1
ATOM 667 C CA . GLY A 1 93 ? 23.778 -2.869 -12.867 1.00 59.91 93 GLY A CA 1
ATOM 668 C C . GLY A 1 93 ? 24.402 -1.569 -12.345 1.00 59.91 93 GLY A C 1
ATOM 669 O O . GLY A 1 93 ? 24.581 -1.400 -11.136 1.00 59.91 93 GLY A O 1
ATOM 670 N N . ASP A 1 94 ? 24.713 -0.637 -13.248 1.00 60.62 94 ASP A N 1
ATOM 671 C CA . ASP A 1 94 ? 25.220 0.684 -12.885 1.00 60.62 94 ASP A CA 1
ATOM 672 C C . ASP A 1 94 ? 24.164 1.470 -12.084 1.00 60.62 94 ASP A C 1
ATOM 674 O O . ASP A 1 94 ? 23.084 1.779 -12.596 1.00 60.62 94 ASP A O 1
ATOM 678 N N . PRO A 1 95 ? 24.452 1.869 -10.832 1.00 60.59 95 PRO A N 1
ATOM 679 C CA . PRO A 1 95 ? 23.488 2.587 -9.996 1.00 60.59 95 PRO A CA 1
ATOM 680 C C . PRO A 1 95 ? 23.131 3.975 -10.553 1.00 60.59 95 PRO A C 1
ATOM 682 O O . PRO A 1 95 ? 22.133 4.559 -10.139 1.00 60.59 95 PRO A O 1
ATOM 685 N N . ASN A 1 96 ? 23.926 4.494 -11.495 1.00 62.91 96 ASN A N 1
ATOM 686 C CA . ASN A 1 96 ? 23.669 5.751 -12.199 1.00 62.91 96 ASN A CA 1
ATOM 687 C C . ASN A 1 96 ? 22.623 5.619 -13.319 1.00 62.91 96 ASN A C 1
ATOM 689 O O . ASN A 1 96 ? 22.110 6.636 -13.780 1.00 62.91 96 ASN A O 1
ATOM 693 N N . GLU A 1 97 ? 22.307 4.398 -13.759 1.00 63.56 97 GLU A N 1
ATOM 694 C CA . GLU A 1 97 ? 21.303 4.132 -14.799 1.00 63.56 97 GLU A CA 1
ATOM 695 C C . GLU A 1 97 ? 19.935 3.747 -14.212 1.00 63.56 97 GLU A C 1
ATOM 697 O O . GLU A 1 97 ? 18.936 3.692 -14.935 1.00 63.56 97 GLU A O 1
ATOM 702 N N . LEU A 1 98 ? 19.851 3.526 -12.893 1.00 69.69 98 LEU A N 1
ATOM 703 C CA . LEU A 1 98 ? 18.580 3.261 -12.229 1.00 69.69 98 LEU A CA 1
ATOM 704 C C . LEU A 1 98 ? 17.707 4.516 -12.182 1.00 69.69 98 LEU A C 1
ATOM 706 O O . LEU A 1 98 ? 18.042 5.529 -11.565 1.00 69.69 98 LEU A O 1
ATOM 710 N N . GLN A 1 99 ? 16.518 4.404 -12.768 1.00 77.12 99 GLN A N 1
ATOM 711 C CA . GLN A 1 99 ? 15.470 5.399 -12.589 1.00 77.12 99 GLN A CA 1
ATOM 712 C C . GLN A 1 99 ? 14.978 5.393 -11.129 1.00 77.12 99 GLN A C 1
ATOM 714 O O . GLN A 1 99 ? 14.861 4.325 -10.524 1.00 77.12 99 GLN A O 1
ATOM 719 N N . PRO A 1 100 ? 14.634 6.563 -10.557 1.00 84.56 100 PRO A N 1
ATOM 720 C CA . PRO A 1 100 ? 14.180 6.659 -9.168 1.00 84.56 100 PRO A CA 1
ATOM 721 C C . PRO A 1 100 ? 12.832 5.968 -8.930 1.00 84.56 100 PRO A C 1
ATOM 723 O O . PRO A 1 100 ? 12.557 5.534 -7.814 1.00 84.56 100 PRO A O 1
ATOM 726 N N . SER A 1 101 ? 12.005 5.848 -9.971 1.00 89.50 101 SER A N 1
ATOM 727 C CA . SER A 1 101 ? 10.712 5.173 -9.918 1.00 89.50 101 SER A CA 1
ATOM 728 C C . SER A 1 101 ? 10.415 4.498 -11.254 1.00 89.50 101 SER A C 1
ATOM 730 O O . SER A 1 101 ? 10.628 5.094 -12.309 1.00 89.50 101 SER A O 1
ATOM 732 N N . THR A 1 102 ? 9.854 3.290 -11.216 1.00 92.44 102 THR A N 1
ATOM 733 C CA . THR A 1 102 ? 9.369 2.558 -12.398 1.00 92.44 102 THR A CA 1
ATOM 734 C C . THR A 1 102 ? 7.876 2.290 -12.258 1.00 92.44 102 THR A C 1
ATOM 736 O O . THR A 1 102 ? 7.434 1.789 -11.227 1.00 92.44 102 THR A O 1
ATOM 739 N N . SER A 1 103 ? 7.088 2.634 -13.281 1.00 95.06 103 SER A N 1
ATOM 740 C CA . SER A 1 103 ? 5.643 2.369 -13.314 1.00 95.06 103 SER A CA 1
ATOM 741 C C . SER A 1 103 ? 5.347 1.120 -14.136 1.00 95.06 103 SER A C 1
ATOM 743 O O . SER A 1 103 ? 5.735 1.038 -15.298 1.00 95.06 103 SER A O 1
ATOM 745 N N . ILE A 1 104 ? 4.634 0.173 -13.539 1.00 96.38 104 ILE A N 1
ATOM 746 C CA . ILE A 1 104 ? 4.342 -1.145 -14.096 1.00 96.38 104 ILE A CA 1
ATOM 747 C C . ILE A 1 104 ? 2.821 -1.344 -14.072 1.00 96.38 104 ILE A C 1
ATOM 749 O O . ILE A 1 104 ? 2.200 -1.185 -13.017 1.00 96.38 104 ILE A O 1
ATOM 753 N N . PRO A 1 105 ? 2.182 -1.675 -15.204 1.00 97.69 105 PRO A N 1
ATOM 754 C CA . PRO A 1 105 ? 0.773 -2.035 -15.198 1.00 97.69 105 PRO A CA 1
ATOM 755 C C . PRO A 1 105 ? 0.572 -3.370 -14.470 1.00 97.69 105 PRO A C 1
ATOM 757 O O . PRO A 1 105 ? 1.329 -4.323 -14.659 1.00 97.69 105 PRO A O 1
ATOM 760 N N . GLY A 1 106 ? -0.471 -3.452 -13.650 1.00 97.50 106 GLY A N 1
ATOM 761 C CA . GLY A 1 106 ? -0.823 -4.670 -12.936 1.00 97.50 106 GLY A CA 1
ATOM 762 C C . GLY A 1 106 ? -2.315 -4.778 -12.658 1.00 97.50 106 GLY A C 1
ATOM 763 O O . GLY A 1 106 ? -3.102 -3.872 -12.929 1.00 97.50 106 GLY A O 1
ATOM 764 N N . THR A 1 107 ? -2.702 -5.902 -12.070 1.00 98.06 107 THR A N 1
ATOM 765 C CA . THR A 1 107 ? -4.075 -6.192 -11.670 1.00 98.06 107 THR A CA 1
ATOM 766 C C . THR A 1 107 ? -4.113 -6.563 -10.197 1.00 98.06 107 THR A C 1
ATOM 768 O O . THR A 1 107 ? -3.342 -7.388 -9.702 1.00 98.06 107 THR A O 1
ATOM 771 N N . LEU A 1 108 ? -5.063 -5.967 -9.490 1.00 97.69 108 LEU A N 1
ATOM 772 C CA . LEU A 1 108 ? -5.325 -6.197 -8.083 1.00 97.69 108 LEU A CA 1
ATOM 773 C C . LEU A 1 108 ? -6.664 -6.910 -7.923 1.00 97.69 108 LEU A C 1
ATOM 775 O O . LEU A 1 108 ? -7.700 -6.395 -8.345 1.00 97.69 108 LEU A O 1
ATOM 779 N N . SER A 1 109 ? -6.665 -8.056 -7.242 1.00 98.12 109 SER A N 1
ATOM 780 C CA . SER A 1 109 ? -7.896 -8.789 -6.924 1.00 98.12 109 SER A CA 1
ATOM 781 C C . SER A 1 109 ? -7.967 -9.169 -5.451 1.00 98.12 109 SER A C 1
ATOM 783 O O . SER A 1 109 ? -6.985 -9.608 -4.860 1.00 98.12 109 SER A O 1
ATOM 785 N N . GLY A 1 110 ? -9.127 -9.020 -4.814 1.00 97.88 110 GLY A N 1
ATOM 786 C CA . GLY A 1 110 ? -9.243 -9.315 -3.389 1.00 97.88 110 GLY A CA 1
ATOM 787 C C . GLY A 1 110 ? -10.485 -8.745 -2.731 1.00 97.88 110 GLY A C 1
ATOM 788 O O . GLY A 1 110 ? -11.571 -8.742 -3.312 1.00 97.88 110 GLY A O 1
ATOM 789 N N . LYS A 1 111 ? -10.322 -8.287 -1.489 1.00 98.12 111 LYS A N 1
ATOM 790 C CA . LYS A 1 111 ? -11.369 -7.624 -0.714 1.00 98.12 111 LYS A CA 1
ATOM 791 C C . LYS A 1 111 ? -10.890 -6.281 -0.189 1.00 98.12 111 LYS A C 1
ATOM 793 O O . LYS A 1 111 ? -9.809 -6.201 0.391 1.00 98.12 111 LYS A O 1
ATOM 798 N N . ILE A 1 112 ? -11.721 -5.261 -0.344 1.00 97.00 112 ILE A N 1
ATOM 799 C CA . ILE A 1 112 ? -11.491 -3.927 0.209 1.00 97.00 112 ILE A CA 1
ATOM 800 C C . ILE A 1 112 ? -12.031 -3.845 1.643 1.00 97.00 112 ILE A C 1
ATOM 802 O O . ILE A 1 112 ? -13.013 -4.511 1.997 1.00 97.00 112 ILE A O 1
ATOM 806 N N . LEU A 1 113 ? -11.350 -3.068 2.482 1.00 96.88 113 LEU A N 1
ATOM 807 C CA . LEU A 1 113 ? -11.777 -2.749 3.835 1.00 96.88 113 LEU A CA 1
ATOM 808 C C . LEU A 1 113 ? -12.982 -1.808 3.793 1.00 96.88 113 LEU A C 1
ATOM 810 O O . LEU A 1 113 ? -12.886 -0.685 3.305 1.00 96.88 113 LEU A O 1
ATOM 81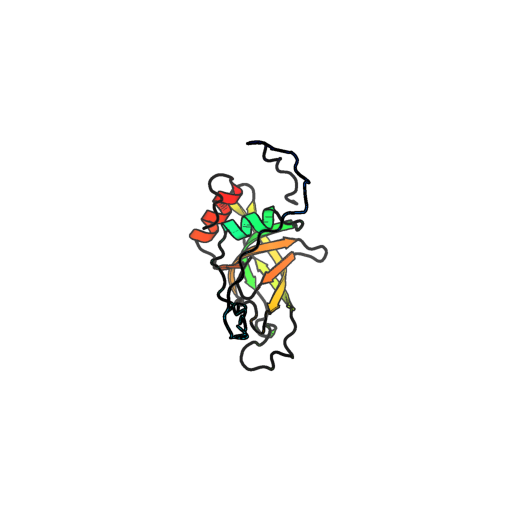4 N N . GLU A 1 114 ? -14.106 -2.265 4.338 1.00 91.75 114 GLU A N 1
ATOM 815 C CA . GLU A 1 114 ? -15.321 -1.465 4.483 1.00 91.75 114 GLU A CA 1
ATOM 816 C C . GLU A 1 114 ? -15.881 -1.614 5.892 1.00 91.75 114 GLU A C 1
ATOM 818 O O . GLU A 1 114 ? -15.925 -2.725 6.428 1.00 91.75 114 GLU A O 1
ATOM 823 N N . ALA A 1 115 ? -16.359 -0.501 6.453 1.00 87.56 115 ALA A N 1
ATOM 824 C CA . ALA A 1 115 ? -17.013 -0.373 7.757 1.00 87.56 115 ALA A CA 1
ATOM 825 C C . ALA A 1 115 ? -16.250 -0.979 8.953 1.00 87.56 115 ALA A C 1
ATOM 827 O O . ALA A 1 115 ? -15.810 -0.258 9.839 1.00 87.56 115 ALA A O 1
ATOM 828 N N . ARG A 1 116 ? -16.157 -2.311 9.036 1.00 86.44 116 ARG A N 1
ATOM 829 C CA . ARG A 1 116 ? -15.489 -3.047 10.121 1.00 86.44 116 ARG A CA 1
ATOM 830 C C . ARG A 1 116 ? -14.617 -4.214 9.653 1.00 86.44 116 ARG A C 1
ATOM 832 O O . ARG A 1 116 ? -13.960 -4.825 10.503 1.00 86.44 116 ARG A O 1
ATOM 839 N N . HIS A 1 117 ? -14.641 -4.579 8.367 1.00 92.88 117 HIS A N 1
ATOM 840 C CA . HIS A 1 117 ? -13.969 -5.779 7.853 1.00 92.88 117 HIS A CA 1
ATOM 841 C C . HIS A 1 117 ? -13.809 -5.795 6.324 1.00 92.88 117 HIS A C 1
ATOM 843 O O . HIS A 1 117 ? -14.581 -5.198 5.576 1.00 92.88 117 HIS A O 1
ATOM 849 N N . PHE A 1 118 ? -12.828 -6.569 5.854 1.00 95.62 118 PHE A N 1
ATOM 850 C CA . PHE A 1 118 ? -12.595 -6.841 4.433 1.00 95.62 118 PHE A CA 1
ATOM 851 C C . PHE A 1 118 ? -13.729 -7.687 3.841 1.00 95.62 118 PHE A C 1
ATOM 853 O O . PHE A 1 118 ? -13.775 -8.903 4.052 1.00 95.62 118 PHE A O 1
ATOM 860 N N . SER A 1 119 ? -14.651 -7.058 3.113 1.00 93.94 119 SER A N 1
ATOM 861 C CA . SER A 1 119 ? -15.931 -7.683 2.747 1.00 93.94 119 SER A CA 1
ATOM 862 C C . SER A 1 119 ? -16.269 -7.552 1.265 1.00 93.94 119 SER A C 1
ATOM 864 O O . SER A 1 119 ? -16.465 -8.578 0.606 1.00 93.94 119 SER A O 1
ATOM 866 N N . ARG A 1 120 ? -16.267 -6.337 0.710 1.00 95.50 120 ARG A N 1
ATOM 867 C CA . ARG A 1 120 ? -16.524 -6.123 -0.717 1.00 95.50 120 ARG A CA 1
ATOM 868 C C . ARG A 1 120 ? -15.387 -6.671 -1.573 1.00 95.50 120 ARG A C 1
ATOM 870 O O . ARG A 1 120 ? -14.219 -6.368 -1.343 1.00 95.50 120 ARG A O 1
ATOM 877 N N . ARG A 1 121 ? -15.739 -7.472 -2.581 1.00 96.81 121 ARG A N 1
ATOM 878 C CA . ARG A 1 121 ? -14.790 -7.990 -3.575 1.00 96.81 121 ARG A CA 1
ATOM 879 C C . ARG A 1 121 ? -14.386 -6.899 -4.562 1.00 96.81 121 ARG A C 1
ATOM 881 O O . ARG A 1 121 ? -15.219 -6.086 -4.955 1.00 96.81 121 ARG A O 1
ATOM 888 N N . ILE A 1 122 ? -13.128 -6.929 -4.980 1.00 96.56 122 ILE A N 1
ATOM 889 C CA . ILE A 1 122 ? -12.571 -6.039 -5.997 1.00 96.56 122 ILE A CA 1
ATOM 890 C C . ILE A 1 122 ? -11.713 -6.840 -6.979 1.00 96.56 122 ILE A C 1
ATOM 892 O O . ILE A 1 122 ? -11.052 -7.801 -6.584 1.00 96.56 122 ILE A O 1
ATOM 896 N N . SER A 1 123 ? -11.754 -6.434 -8.244 1.00 97.12 123 SER A N 1
ATOM 897 C CA . SER A 1 123 ? -10.819 -6.816 -9.299 1.00 97.12 123 SER A CA 1
ATOM 898 C C . SER A 1 123 ? -10.661 -5.589 -10.187 1.00 97.12 123 SER A C 1
ATOM 900 O O . SER A 1 123 ? -11.648 -5.151 -10.773 1.00 97.12 123 SER A O 1
ATOM 902 N N . THR A 1 124 ? -9.483 -4.977 -10.201 1.00 96.31 124 THR A N 1
ATOM 903 C CA . THR A 1 124 ? -9.233 -3.725 -10.927 1.00 96.31 124 THR A CA 1
ATOM 904 C C . THR A 1 124 ? -7.797 -3.672 -11.405 1.00 96.31 124 THR A C 1
ATOM 906 O O . THR A 1 124 ? -6.910 -4.243 -10.766 1.00 96.31 124 THR A O 1
ATOM 909 N N . ASP A 1 125 ? -7.571 -2.931 -12.478 1.00 97.81 125 ASP A N 1
ATOM 910 C CA . ASP A 1 125 ? -6.226 -2.539 -12.869 1.00 97.81 125 ASP A CA 1
ATOM 911 C C . ASP A 1 125 ? -5.659 -1.546 -11.851 1.00 97.81 125 ASP A C 1
ATOM 913 O O . ASP A 1 125 ? -6.394 -0.769 -11.225 1.00 97.81 125 ASP A O 1
ATOM 917 N N . VAL A 1 126 ? -4.350 -1.628 -11.651 1.00 97.75 126 VAL A N 1
ATOM 918 C CA . VAL A 1 126 ? -3.578 -0.797 -10.732 1.00 97.75 126 VAL A CA 1
ATOM 919 C C . VAL A 1 126 ? -2.236 -0.471 -11.373 1.00 97.75 126 VAL A C 1
ATOM 921 O O . VAL A 1 126 ? -1.614 -1.325 -12.005 1.00 97.75 126 VAL A O 1
ATOM 924 N N . THR A 1 127 ? -1.765 0.754 -11.182 1.00 97.88 127 THR A N 1
ATOM 925 C CA . THR A 1 127 ? -0.390 1.112 -11.530 1.00 97.88 127 THR A CA 1
ATOM 926 C C . THR A 1 127 ? 0.507 0.804 -10.340 1.00 97.88 127 THR A C 1
ATOM 928 O O . THR A 1 127 ? 0.384 1.428 -9.284 1.00 97.88 127 THR A O 1
ATOM 931 N N . LEU A 1 128 ? 1.405 -0.162 -10.502 1.00 97.00 128 LEU A N 1
ATOM 932 C CA . LEU A 1 128 ? 2.454 -0.469 -9.540 1.00 97.00 128 LEU A CA 1
ATOM 933 C C . LEU A 1 128 ? 3.622 0.498 -9.760 1.00 97.00 128 LEU A C 1
ATOM 935 O O . LEU A 1 128 ? 4.226 0.498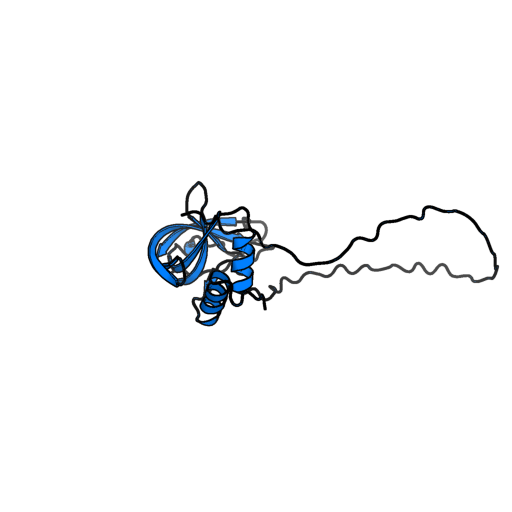 -10.825 1.00 97.00 128 LEU A O 1
ATOM 939 N N . VAL A 1 129 ? 3.945 1.319 -8.767 1.00 95.50 129 VAL A N 1
ATOM 940 C CA . VAL A 1 129 ? 5.098 2.227 -8.809 1.00 95.50 129 VAL A CA 1
ATOM 941 C C . VAL A 1 129 ? 6.166 1.694 -7.869 1.00 95.50 129 VAL A C 1
ATOM 943 O O . VAL A 1 129 ? 5.977 1.706 -6.654 1.00 95.50 129 VAL A O 1
ATOM 946 N N . VAL A 1 130 ? 7.271 1.211 -8.426 1.00 94.69 130 VAL A N 1
ATOM 947 C CA . VAL A 1 130 ? 8.417 0.711 -7.661 1.00 94.69 130 VAL A CA 1
ATOM 948 C C . VAL A 1 130 ? 9.442 1.824 -7.539 1.00 94.69 130 VAL A C 1
ATOM 950 O O . VAL A 1 130 ? 9.983 2.270 -8.548 1.00 94.69 130 VAL A O 1
ATOM 953 N N . ASP A 1 131 ? 9.695 2.260 -6.311 1.00 92.00 131 ASP A N 1
ATOM 954 C CA . ASP A 1 131 ? 10.670 3.299 -6.004 1.00 92.00 131 ASP A CA 1
ATOM 955 C C . ASP A 1 131 ? 12.027 2.696 -5.644 1.00 92.00 131 ASP A C 1
ATOM 957 O O . ASP A 1 131 ? 12.116 1.627 -5.031 1.00 92.00 131 ASP A O 1
ATOM 961 N N . CYS A 1 132 ? 13.079 3.426 -6.001 1.00 88.50 132 CYS A N 1
ATOM 962 C CA . CYS A 1 132 ? 14.468 3.072 -5.776 1.00 88.50 132 CYS A CA 1
ATOM 963 C C . CYS A 1 132 ? 15.181 4.198 -5.028 1.00 88.50 132 CYS A C 1
ATOM 965 O O . CYS A 1 132 ? 15.146 5.359 -5.433 1.00 88.50 132 CYS A O 1
ATOM 967 N N . VAL A 1 133 ? 15.853 3.855 -3.930 1.00 84.62 133 VAL A N 1
ATOM 968 C CA . VAL A 1 133 ? 16.616 4.795 -3.103 1.00 84.62 133 VAL A CA 1
ATOM 969 C C . VAL A 1 133 ? 18.040 4.281 -2.978 1.00 84.62 133 VAL A C 1
ATOM 971 O O . VAL A 1 133 ? 18.265 3.170 -2.507 1.00 84.62 133 VAL A O 1
ATOM 974 N N . ALA A 1 134 ? 19.007 5.092 -3.411 1.00 78.94 134 ALA A N 1
ATOM 975 C CA . ALA A 1 134 ? 20.435 4.768 -3.347 1.00 78.94 134 ALA A CA 1
ATOM 976 C C . ALA A 1 134 ? 20.796 3.396 -3.965 1.00 78.94 134 ALA A C 1
ATOM 978 O O . ALA A 1 134 ? 21.630 2.672 -3.428 1.00 78.94 134 ALA A O 1
ATOM 979 N N . GLY A 1 135 ? 20.140 3.026 -5.072 1.00 78.88 135 GLY A N 1
ATOM 980 C CA . GLY A 1 135 ? 20.342 1.739 -5.752 1.00 78.88 135 GLY A CA 1
ATOM 981 C C . GLY A 1 135 ? 19.533 0.565 -5.184 1.00 78.88 135 GLY A C 1
ATOM 982 O O . GLY A 1 135 ? 19.598 -0.530 -5.730 1.00 78.88 135 GLY A O 1
ATOM 983 N N . TRP A 1 136 ? 18.736 0.778 -4.131 1.00 82.75 136 TRP A N 1
ATOM 984 C CA . TRP A 1 136 ? 17.866 -0.240 -3.535 1.00 82.75 136 TRP A CA 1
ATOM 985 C C . TRP A 1 136 ? 16.419 0.024 -3.923 1.00 82.75 136 TRP A C 1
ATOM 987 O O . TRP A 1 136 ? 15.850 1.046 -3.539 1.00 82.75 136 TRP A O 1
ATOM 997 N N . CYS A 1 137 ? 15.813 -0.896 -4.665 1.00 89.12 137 CYS A N 1
ATOM 998 C CA . CYS A 1 137 ? 14.418 -0.788 -5.075 1.00 89.12 137 CYS A CA 1
ATOM 999 C C . CYS A 1 137 ? 13.479 -1.569 -4.164 1.00 89.12 137 CYS A C 1
ATOM 1001 O O . CYS A 1 137 ? 13.859 -2.552 -3.521 1.00 89.12 137 CYS A O 1
ATOM 1003 N N . GLY A 1 138 ? 12.221 -1.133 -4.153 1.00 89.56 138 GLY A N 1
ATOM 1004 C CA . GLY A 1 138 ? 11.119 -1.874 -3.563 1.00 89.56 138 GLY A CA 1
ATOM 1005 C C . GLY A 1 138 ? 11.029 -3.300 -4.097 1.00 89.56 138 GLY A C 1
ATOM 1006 O O . GLY A 1 138 ? 11.076 -3.532 -5.304 1.00 89.56 138 GLY A O 1
ATOM 1007 N N . LYS A 1 139 ? 10.879 -4.264 -3.184 1.00 88.94 139 LYS A N 1
ATOM 1008 C CA . LYS A 1 139 ? 10.714 -5.679 -3.527 1.00 88.94 139 LYS A CA 1
ATOM 1009 C C . LYS A 1 139 ? 9.248 -6.076 -3.420 1.00 88.94 139 LYS A C 1
ATOM 1011 O O . LYS A 1 139 ? 8.604 -5.856 -2.397 1.00 88.94 139 LYS A O 1
ATOM 1016 N N . VAL A 1 140 ? 8.728 -6.693 -4.472 1.00 93.31 140 VAL A N 1
ATOM 1017 C CA . VAL A 1 140 ? 7.357 -7.207 -4.544 1.00 93.31 140 VAL A CA 1
ATOM 1018 C C . VAL A 1 140 ? 7.322 -8.394 -5.500 1.00 93.31 140 VAL A C 1
ATOM 1020 O O . VAL A 1 140 ? 8.113 -8.452 -6.435 1.00 93.31 140 VAL A O 1
ATOM 1023 N N . GLN A 1 141 ? 6.435 -9.354 -5.243 1.00 95.69 141 GLN A N 1
ATOM 1024 C CA . GLN A 1 141 ? 6.313 -10.582 -6.025 1.00 95.69 141 GLN A CA 1
ATOM 1025 C C . GLN A 1 141 ? 4.937 -10.651 -6.679 1.00 95.69 141 GLN A C 1
ATOM 1027 O O . GLN A 1 141 ? 3.910 -10.390 -6.042 1.00 95.69 141 GLN A O 1
ATOM 1032 N N . SER A 1 142 ? 4.907 -11.035 -7.947 1.00 97.38 142 SER A N 1
ATOM 1033 C CA . SER A 1 142 ? 3.674 -11.258 -8.688 1.00 97.38 142 SER A CA 1
ATOM 1034 C C . SER A 1 142 ? 2.990 -12.540 -8.203 1.00 97.38 142 SER A C 1
ATOM 1036 O O . SER A 1 142 ? 3.613 -13.548 -7.882 1.00 97.38 142 SER A O 1
ATOM 1038 N N . GLY A 1 143 ? 1.666 -12.502 -8.076 1.00 97.38 143 GLY A N 1
ATOM 1039 C CA . GLY A 1 143 ? 0.822 -13.591 -7.572 1.00 97.38 143 GLY A CA 1
ATOM 1040 C C . GLY A 1 143 ? 0.801 -13.790 -6.067 1.00 97.38 143 GLY A C 1
ATOM 1041 O O . GLY A 1 143 ? -0.079 -14.506 -5.569 1.00 97.38 143 GLY A O 1
ATOM 1042 N N . ALA A 1 144 ? 1.687 -13.128 -5.329 1.00 97.69 144 ALA A N 1
ATOM 1043 C CA . ALA A 1 144 ? 1.675 -13.165 -3.880 1.00 97.69 144 ALA A CA 1
ATOM 1044 C C . ALA A 1 144 ? 0.464 -12.416 -3.295 1.00 97.69 144 ALA A C 1
ATOM 1046 O O . ALA A 1 144 ? -0.187 -11.583 -3.938 1.00 97.69 144 ALA A O 1
ATOM 1047 N N . ARG A 1 145 ? 0.119 -12.780 -2.053 1.00 98.06 145 ARG A N 1
ATOM 1048 C CA . ARG A 1 145 ? -0.992 -12.180 -1.308 1.00 98.06 145 ARG A CA 1
ATOM 1049 C C . ARG A 1 145 ? -0.479 -11.132 -0.334 1.00 98.06 145 ARG A C 1
ATOM 1051 O O . ARG A 1 145 ? 0.372 -11.429 0.500 1.00 98.06 145 ARG A O 1
ATOM 1058 N N . TYR A 1 146 ? -1.079 -9.950 -0.393 1.00 98.19 146 TYR A N 1
ATOM 1059 C CA . TYR A 1 146 ? -0.675 -8.794 0.396 1.00 98.19 146 TYR A CA 1
ATOM 1060 C C . TYR A 1 146 ? -1.868 -8.104 1.060 1.00 98.19 146 TYR A C 1
ATOM 1062 O O . TYR A 1 146 ? -3.010 -8.213 0.599 1.00 98.19 146 TYR A O 1
ATOM 1070 N N . LEU A 1 147 ? -1.577 -7.360 2.124 1.00 98.12 147 LEU A N 1
ATOM 1071 C CA . LEU A 1 147 ? -2.352 -6.212 2.574 1.00 98.12 147 LEU A CA 1
ATOM 1072 C C . LEU A 1 147 ? -1.711 -4.958 1.969 1.00 98.12 147 LEU A C 1
ATOM 1074 O O . LEU A 1 147 ? -0.529 -4.703 2.174 1.00 98.12 147 LEU A O 1
ATOM 1078 N N . MET A 1 148 ? -2.490 -4.201 1.205 1.00 98.06 148 MET A N 1
ATOM 1079 C CA . MET A 1 148 ? -2.026 -3.084 0.385 1.00 98.06 148 MET A CA 1
ATOM 1080 C C . MET A 1 148 ? -2.841 -1.833 0.687 1.00 98.06 148 MET A C 1
ATOM 1082 O O . MET A 1 148 ? -4.073 -1.883 0.713 1.00 98.06 148 MET A O 1
ATOM 1086 N N . PHE A 1 149 ? -2.160 -0.707 0.855 1.00 97.94 149 PHE A N 1
ATOM 1087 C CA . PHE A 1 149 ? -2.770 0.616 0.880 1.00 97.94 149 PHE A CA 1
ATOM 1088 C C . PHE A 1 149 ? -2.661 1.215 -0.520 1.00 97.94 149 PHE A C 1
ATOM 1090 O O . PHE A 1 149 ? -1.589 1.607 -0.969 1.00 97.94 149 PHE A O 1
ATOM 1097 N N . VAL A 1 150 ? -3.783 1.240 -1.231 1.00 97.75 150 VAL A N 1
ATOM 1098 C CA . VAL A 1 150 ? -3.850 1.638 -2.638 1.00 97.75 150 VAL A CA 1
ATOM 1099 C C . VAL A 1 150 ? -4.325 3.081 -2.728 1.00 97.75 150 VAL A C 1
ATOM 1101 O O . VAL A 1 150 ? -5.481 3.381 -2.403 1.00 97.75 150 VAL A O 1
ATOM 1104 N N . GLU A 1 151 ? -3.446 3.972 -3.175 1.00 97.38 151 GLU A N 1
ATOM 1105 C CA . GLU A 1 151 ? -3.772 5.372 -3.433 1.00 97.38 151 GLU A CA 1
ATOM 1106 C C . GLU A 1 151 ? -4.815 5.463 -4.555 1.00 97.38 151 GLU A C 1
ATOM 1108 O O . GLU A 1 151 ? -4.750 4.755 -5.559 1.00 97.38 151 GLU A O 1
ATOM 1113 N N . GLN A 1 152 ? -5.809 6.327 -4.385 1.00 95.38 152 GLN A N 1
ATOM 1114 C CA . GLN A 1 152 ? -6.814 6.640 -5.393 1.00 95.38 152 GLN A CA 1
ATOM 1115 C C . GLN A 1 152 ? -6.367 7.901 -6.137 1.00 95.38 152 GLN A C 1
ATOM 1117 O O . GLN A 1 152 ? -6.696 9.019 -5.739 1.00 95.38 152 GLN A O 1
ATOM 1122 N N . GLY A 1 153 ? -5.562 7.713 -7.183 1.00 88.06 153 GLY A N 1
ATOM 1123 C CA . GLY A 1 153 ? -5.076 8.793 -8.033 1.00 88.06 153 GLY A CA 1
ATOM 1124 C C . GLY A 1 153 ? -6.127 9.272 -9.038 1.00 88.06 153 GLY A C 1
ATOM 1125 O O . GLY A 1 153 ? -7.150 8.628 -9.267 1.00 88.06 153 GLY A O 1
ATOM 1126 N N . THR A 1 154 ? -5.851 10.401 -9.691 1.00 86.31 154 THR A N 1
ATOM 1127 C CA . THR A 1 154 ? -6.712 10.956 -10.754 1.00 86.31 154 THR A CA 1
ATOM 1128 C C . THR A 1 154 ? -6.731 10.088 -12.012 1.00 86.31 154 THR A C 1
ATOM 1130 O O . THR A 1 154 ? -7.753 10.017 -12.687 1.00 86.31 154 THR A O 1
ATOM 1133 N N . ALA A 1 155 ? -5.618 9.413 -12.308 1.00 88.50 155 ALA A N 1
ATOM 1134 C CA . ALA A 1 155 ? -5.481 8.485 -13.430 1.00 88.50 155 ALA A CA 1
ATOM 1135 C C . ALA A 1 155 ? -5.895 7.041 -13.084 1.00 88.50 155 ALA A C 1
ATOM 1137 O O . ALA A 1 155 ? -5.870 6.177 -13.955 1.00 88.50 155 ALA A O 1
ATOM 1138 N N . GLY A 1 156 ? -6.267 6.773 -11.827 1.00 93.75 156 GLY A N 1
ATOM 1139 C CA . GLY A 1 156 ? -6.646 5.446 -11.349 1.00 93.75 156 GLY A CA 1
ATOM 1140 C C . GLY A 1 156 ? -5.924 5.022 -10.065 1.00 93.75 156 GLY A C 1
ATOM 1141 O O . GLY A 1 156 ? -5.212 5.823 -9.450 1.00 93.75 156 GLY A O 1
ATOM 1142 N N . PRO A 1 157 ? -6.130 3.768 -9.627 1.00 96.88 157 PRO A N 1
ATOM 1143 C CA . PRO A 1 157 ? -5.496 3.218 -8.437 1.00 96.88 157 PRO A CA 1
ATOM 1144 C C . PRO A 1 157 ? -3.979 3.094 -8.613 1.00 96.88 157 PRO A C 1
ATOM 1146 O O . PRO A 1 157 ? -3.507 2.564 -9.619 1.00 96.88 157 PRO A O 1
ATOM 1149 N N . VAL A 1 158 ? -3.221 3.528 -7.609 1.00 97.19 158 VAL A N 1
ATOM 1150 C CA . VAL A 1 158 ? -1.757 3.453 -7.589 1.00 97.19 158 VAL A CA 1
ATOM 1151 C C . VAL A 1 158 ? -1.308 2.699 -6.344 1.00 97.19 158 VAL A C 1
ATOM 1153 O O . VAL A 1 158 ? -1.728 3.001 -5.227 1.00 97.19 158 VAL A O 1
ATOM 1156 N N . LEU A 1 159 ? -0.442 1.710 -6.535 1.00 96.88 159 LEU A N 1
ATOM 1157 C CA . LEU A 1 159 ? 0.217 0.985 -5.458 1.00 96.88 159 LEU A CA 1
ATOM 1158 C C . LEU A 1 159 ? 1.706 1.299 -5.507 1.00 96.88 159 LEU A C 1
ATOM 1160 O O . LEU A 1 159 ? 2.387 0.919 -6.453 1.00 96.88 159 LEU A O 1
ATOM 1164 N N . ARG A 1 160 ? 2.208 1.996 -4.490 1.00 94.94 160 ARG A N 1
ATOM 1165 C CA . ARG A 1 160 ? 3.618 2.369 -4.391 1.00 94.94 160 ARG A CA 1
ATOM 1166 C C . ARG A 1 160 ? 4.376 1.375 -3.520 1.00 94.94 160 ARG A C 1
ATOM 1168 O O . ARG A 1 160 ? 3.909 1.027 -2.436 1.00 94.94 160 ARG A O 1
ATOM 1175 N N . VAL A 1 161 ? 5.539 0.938 -3.988 1.00 94.19 161 VAL A N 1
ATOM 1176 C CA . VAL A 1 161 ? 6.416 -0.002 -3.288 1.00 94.19 161 VAL A CA 1
ATOM 1177 C C . VAL A 1 161 ? 7.792 0.624 -3.154 1.00 94.19 161 VAL A C 1
ATOM 1179 O O . VAL A 1 161 ? 8.477 0.871 -4.140 1.00 94.19 161 VAL A O 1
ATOM 1182 N N . THR A 1 162 ? 8.189 0.863 -1.914 1.00 91.75 162 THR A N 1
ATOM 1183 C CA . THR A 1 162 ? 9.480 1.440 -1.541 1.00 91.75 162 THR A CA 1
ATOM 1184 C C . THR A 1 162 ? 10.428 0.340 -1.059 1.00 91.75 162 THR A C 1
ATOM 1186 O O . THR A 1 162 ? 9.963 -0.744 -0.688 1.00 91.75 162 THR A O 1
ATOM 1189 N N . PRO A 1 163 ? 11.753 0.579 -1.022 1.00 88.12 163 PRO A N 1
ATOM 1190 C CA . PRO A 1 163 ? 12.721 -0.406 -0.528 1.00 88.12 163 PRO A CA 1
ATOM 1191 C C . PRO A 1 163 ? 12.462 -0.882 0.909 1.00 88.12 163 PRO A C 1
ATOM 1193 O O . PRO A 1 163 ? 12.822 -2.009 1.237 1.00 88.12 163 PRO A O 1
ATOM 1196 N N . CYS A 1 164 ? 11.808 -0.067 1.745 1.00 84.69 164 CYS A N 1
ATOM 1197 C CA . CYS A 1 164 ? 11.469 -0.429 3.123 1.00 84.69 164 CYS A CA 1
ATOM 1198 C C . CYS A 1 164 ? 10.045 -0.972 3.320 1.00 84.69 164 CYS A C 1
ATOM 1200 O O . CYS A 1 164 ? 9.743 -1.458 4.407 1.00 84.69 164 CYS A O 1
ATOM 1202 N N . GLY A 1 165 ? 9.200 -0.975 2.283 1.00 78.50 165 GLY A N 1
ATOM 1203 C CA . GLY A 1 165 ? 7.873 -1.593 2.341 1.00 78.50 165 GLY A CA 1
ATOM 1204 C C . GLY A 1 165 ? 6.869 -0.837 3.218 1.00 78.50 165 GLY A C 1
ATOM 1205 O O . GLY A 1 165 ? 6.359 -1.380 4.194 1.00 78.50 165 GLY A O 1
ATOM 1206 N N . ASP A 1 166 ? 6.535 0.401 2.845 1.00 84.50 166 ASP A N 1
ATOM 1207 C CA . ASP A 1 166 ? 5.745 1.284 3.725 1.00 84.50 166 ASP A CA 1
ATOM 1208 C C . ASP A 1 166 ? 4.219 1.060 3.630 1.00 84.50 166 ASP A C 1
ATOM 1210 O O . ASP A 1 166 ? 3.469 1.254 4.587 1.00 84.50 166 ASP A O 1
ATOM 1214 N N . PHE A 1 167 ? 3.718 0.647 2.466 1.00 95.12 167 PHE A N 1
ATOM 1215 C CA . PHE A 1 167 ? 2.274 0.553 2.193 1.00 95.12 167 PHE A CA 1
ATOM 1216 C C . PHE A 1 167 ? 1.839 -0.800 1.617 1.00 95.12 167 PHE A C 1
ATOM 1218 O O . PHE A 1 167 ? 0.688 -0.976 1.205 1.00 95.12 167 PHE A O 1
ATOM 1225 N N . ILE A 1 168 ? 2.740 -1.779 1.630 1.00 96.00 168 ILE A N 1
ATOM 1226 C CA . ILE A 1 168 ? 2.491 -3.145 1.184 1.00 96.00 168 ILE A CA 1
ATOM 1227 C C . ILE A 1 168 ? 3.114 -4.124 2.173 1.00 96.00 168 ILE A C 1
ATOM 1229 O O . ILE A 1 168 ? 4.292 -4.043 2.499 1.00 96.00 168 ILE A O 1
ATOM 1233 N N . PHE A 1 169 ? 2.311 -5.071 2.642 1.00 95.75 169 PHE A N 1
ATOM 1234 C CA . PHE A 1 169 ? 2.721 -6.054 3.638 1.00 95.75 169 PHE A CA 1
ATOM 1235 C C . PHE A 1 169 ? 2.283 -7.440 3.190 1.00 95.75 169 PHE A C 1
ATOM 1237 O O . PHE A 1 169 ? 1.163 -7.572 2.685 1.00 95.75 169 PHE A O 1
ATOM 1244 N N . PRO A 1 170 ? 3.091 -8.494 3.389 1.00 95.69 170 PRO A N 1
ATOM 1245 C CA . PRO A 1 170 ? 2.608 -9.862 3.240 1.00 95.69 170 PRO A CA 1
ATOM 1246 C C . PRO A 1 170 ? 1.308 -10.069 4.037 1.00 95.69 170 PRO A C 1
ATOM 1248 O O . PRO A 1 170 ? 1.198 -9.622 5.181 1.00 95.69 170 PRO A O 1
ATOM 1251 N N . ASP A 1 171 ? 0.298 -10.713 3.440 1.00 95.94 171 ASP A N 1
ATOM 1252 C CA . ASP A 1 171 ? -0.978 -10.952 4.134 1.00 95.94 171 ASP A CA 1
ATOM 1253 C C . ASP A 1 171 ? -0.751 -11.868 5.347 1.00 95.94 171 ASP A C 1
ATOM 1255 O O . ASP A 1 171 ? -0.320 -13.012 5.210 1.00 95.94 171 ASP A O 1
ATOM 1259 N N . GLY A 1 172 ? -1.073 -11.371 6.541 1.00 96.25 172 GLY A N 1
ATOM 1260 C CA . GLY A 1 172 ? -0.869 -12.082 7.799 1.00 96.25 172 GLY A CA 1
ATOM 1261 C C . GLY A 1 172 ? -1.849 -11.638 8.880 1.00 96.25 172 GLY A C 1
ATOM 1262 O O . GLY A 1 172 ? -2.377 -10.526 8.859 1.00 96.25 172 GLY A O 1
ATOM 1263 N N . SER A 1 173 ? -2.116 -12.506 9.858 1.00 95.50 173 SER A N 1
ATOM 1264 C CA . SER A 1 173 ? -3.088 -12.212 10.922 1.00 95.50 173 SER A CA 1
ATOM 1265 C C . SER A 1 173 ? -2.689 -11.000 11.773 1.00 95.50 173 SER A C 1
ATOM 1267 O O . SER A 1 173 ? -3.567 -10.248 12.185 1.00 95.50 173 SER A O 1
ATOM 1269 N N . ALA A 1 174 ? -1.391 -10.780 12.005 1.00 94.25 174 ALA A N 1
ATOM 1270 C CA . ALA A 1 174 ? -0.879 -9.644 12.771 1.00 94.25 174 ALA A CA 1
ATOM 1271 C C . ALA A 1 174 ? -1.188 -8.298 12.093 1.00 94.25 174 ALA A C 1
ATOM 1273 O O . ALA A 1 174 ? -1.927 -7.494 12.660 1.00 94.25 174 ALA A O 1
ATOM 1274 N N . VAL A 1 175 ? -0.735 -8.102 10.847 1.00 95.31 175 VAL A N 1
ATOM 1275 C CA . VAL A 1 175 ? -0.959 -6.848 10.104 1.00 95.31 175 VAL A CA 1
ATOM 1276 C C . VAL A 1 175 ? -2.448 -6.570 9.877 1.00 95.31 175 VAL A C 1
ATOM 1278 O O . VAL A 1 175 ? -2.908 -5.439 10.015 1.00 95.31 175 VAL A O 1
ATOM 1281 N N . ARG A 1 176 ? -3.253 -7.612 9.618 1.00 96.00 176 ARG A N 1
ATOM 1282 C CA . ARG A 1 176 ? -4.711 -7.465 9.493 1.00 96.00 176 ARG A CA 1
ATOM 1283 C C . ARG A 1 176 ? -5.348 -6.985 10.790 1.00 96.00 176 ARG A C 1
ATOM 1285 O O . ARG A 1 176 ? -6.245 -6.151 10.728 1.00 96.00 176 ARG A O 1
ATOM 1292 N N . ARG A 1 177 ? -4.938 -7.534 11.941 1.00 95.19 177 ARG A N 1
ATOM 1293 C CA . ARG A 1 177 ? -5.462 -7.112 13.248 1.00 95.19 177 ARG A CA 1
ATOM 1294 C C . ARG A 1 177 ? -5.116 -5.654 13.516 1.00 95.19 177 ARG A C 1
ATOM 1296 O O . ARG A 1 177 ? -6.043 -4.889 13.729 1.00 95.19 177 ARG A O 1
ATOM 1303 N N . GLN A 1 178 ? -3.848 -5.263 13.373 1.00 95.62 178 GLN A N 1
ATOM 1304 C CA . GLN A 1 178 ? -3.402 -3.870 13.540 1.00 95.62 178 GLN A CA 1
ATOM 1305 C C . GLN A 1 178 ? -4.250 -2.895 12.706 1.00 95.62 178 GLN A C 1
ATOM 1307 O O . GLN A 1 178 ? -4.822 -1.943 13.231 1.00 95.62 178 GLN A O 1
ATOM 1312 N N . VAL A 1 179 ? -4.419 -3.182 11.411 1.00 96.62 179 VAL A N 1
ATOM 1313 C CA . VAL A 1 179 ? -5.225 -2.350 10.504 1.00 96.62 179 VAL A CA 1
ATOM 1314 C C . VAL A 1 179 ? -6.696 -2.301 10.918 1.00 96.62 179 VAL A C 1
ATOM 1316 O O . VAL A 1 179 ? -7.312 -1.238 10.882 1.00 96.62 179 VAL A O 1
ATOM 1319 N N . LEU A 1 180 ? -7.288 -3.431 11.312 1.00 95.94 180 LEU A N 1
ATOM 1320 C CA . LEU A 1 180 ? -8.690 -3.481 11.736 1.00 95.94 180 LEU A CA 1
ATOM 1321 C C . LEU A 1 180 ? -8.922 -2.777 13.077 1.00 95.94 180 LEU A C 1
ATOM 1323 O O . LEU A 1 180 ? -9.955 -2.127 13.239 1.00 95.94 180 LEU A O 1
ATOM 1327 N N . ASP A 1 181 ? -7.989 -2.891 14.016 1.00 95.06 181 ASP A N 1
ATOM 1328 C CA . ASP A 1 181 ? -8.060 -2.242 15.324 1.00 95.06 181 ASP A CA 1
ATOM 1329 C C . ASP A 1 181 ? -7.945 -0.722 15.177 1.00 95.06 181 ASP A C 1
ATOM 1331 O O . ASP A 1 181 ? -8.737 0.014 15.780 1.00 95.06 181 ASP A O 1
ATOM 1335 N N . CYS A 1 182 ? -7.062 -0.259 14.284 1.00 95.56 182 CYS A N 1
ATOM 1336 C CA . CYS A 1 182 ? -7.000 1.135 13.855 1.00 95.56 182 CYS A CA 1
ATOM 1337 C C . CYS A 1 182 ? -8.294 1.602 13.190 1.00 95.56 182 CYS A C 1
ATOM 1339 O O . CYS A 1 182 ? -8.857 2.626 13.571 1.00 95.56 182 CYS A O 1
ATOM 1341 N N . HIS A 1 183 ? -8.816 0.826 12.240 1.00 95.12 183 HIS A N 1
ATOM 1342 C CA . HIS A 1 183 ? -10.040 1.171 11.521 1.00 95.12 183 HIS A CA 1
ATOM 1343 C C . HIS A 1 183 ? -11.266 1.306 12.430 1.00 95.12 183 HIS A C 1
ATOM 1345 O O . HIS A 1 183 ? -12.172 2.090 12.157 1.00 95.12 183 HIS A O 1
ATOM 1351 N N . ARG A 1 184 ? -11.298 0.539 13.521 1.00 93.69 184 ARG A N 1
ATOM 1352 C CA . ARG A 1 184 ? -12.379 0.549 14.514 1.00 93.69 184 ARG A CA 1
ATOM 1353 C C . ARG A 1 184 ? -12.167 1.573 15.632 1.00 93.69 184 ARG A C 1
ATOM 1355 O O . ARG A 1 184 ? -13.083 1.753 16.430 1.00 93.69 184 ARG A O 1
ATOM 1362 N N . GLY A 1 185 ? -10.997 2.209 15.704 1.00 91.00 185 GLY A N 1
ATOM 1363 C CA . GLY A 1 185 ? -10.656 3.194 16.731 1.00 91.00 185 GLY A CA 1
ATOM 1364 C C . GLY A 1 185 ? -10.458 2.612 18.134 1.00 91.00 185 GLY A C 1
ATOM 1365 O O . GLY A 1 185 ? -10.660 3.329 19.106 1.00 91.00 185 GLY A O 1
ATOM 1366 N N . VAL A 1 186 ? -10.117 1.322 18.261 1.00 85.31 186 VAL A N 1
ATOM 1367 C CA . VAL A 1 186 ? -10.044 0.640 19.573 1.00 85.31 186 VAL A CA 1
ATOM 1368 C C . VAL A 1 186 ? -8.613 0.484 20.082 1.00 85.31 186 VAL A C 1
ATOM 1370 O 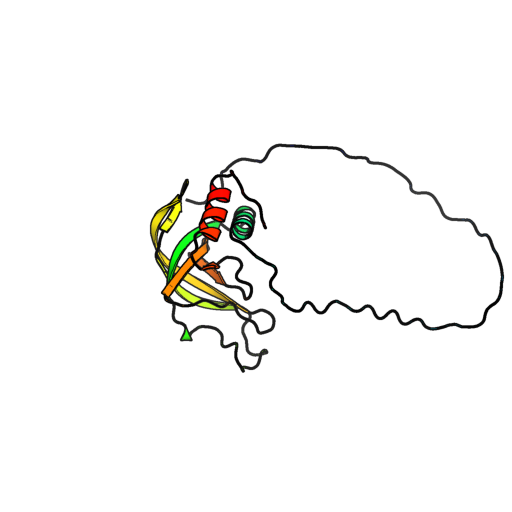O . VAL A 1 186 ? -8.401 0.544 21.287 1.00 85.31 186 VAL A O 1
ATOM 1373 N N . ASN A 1 187 ? -7.639 0.271 19.189 1.00 86.81 187 ASN A N 1
ATOM 1374 C CA . ASN A 1 187 ? -6.238 0.088 19.576 1.00 86.81 187 ASN A CA 1
ATOM 1375 C C . ASN A 1 187 ? -5.272 0.386 18.414 1.00 86.81 187 ASN A C 1
ATOM 1377 O O . ASN A 1 187 ? -4.709 -0.522 17.807 1.00 86.81 187 ASN A O 1
ATOM 1381 N N . CYS A 1 188 ? -5.129 1.666 18.060 1.00 90.00 188 CYS A N 1
ATOM 1382 C CA . CYS A 1 188 ? -4.219 2.095 16.998 1.00 90.00 188 CYS A CA 1
ATOM 1383 C C . CYS A 1 188 ? -2.894 2.588 17.580 1.00 90.00 188 CYS A C 1
ATOM 1385 O O . CYS A 1 188 ? -2.670 3.794 17.686 1.00 90.00 188 CYS A O 1
ATOM 1387 N N . GLN A 1 189 ? -2.044 1.656 18.007 1.00 86.62 189 GLN A N 1
ATOM 1388 C CA . GLN A 1 189 ? -0.727 1.980 18.544 1.00 86.62 189 GLN A CA 1
ATOM 1389 C C . GLN A 1 189 ? 0.356 1.543 17.552 1.00 86.62 189 GLN A C 1
ATOM 1391 O O . GLN A 1 189 ? 0.393 0.365 17.193 1.00 86.62 189 GLN A O 1
ATOM 1396 N N . PRO A 1 190 ? 1.210 2.467 17.077 1.00 81.00 190 PRO A N 1
ATOM 1397 C CA . PRO A 1 190 ? 2.442 2.080 16.408 1.00 81.00 190 PRO A CA 1
ATOM 1398 C C . PRO A 1 190 ? 3.348 1.357 17.417 1.00 81.00 190 PRO A C 1
ATOM 1400 O O . PRO A 1 190 ? 3.290 1.636 18.615 1.00 81.00 190 PRO A O 1
ATOM 1403 N N . GLU A 1 191 ? 4.147 0.414 16.933 1.00 68.94 191 GLU A N 1
ATOM 1404 C CA . GLU A 1 191 ? 4.971 -0.497 17.737 1.00 68.94 191 GLU A CA 1
ATOM 1405 C C . GLU A 1 191 ? 6.416 -0.437 17.258 1.00 68.94 191 GLU A C 1
ATOM 1407 O O . GLU A 1 191 ? 6.586 -0.242 16.028 1.00 68.94 191 GLU A O 1
#

Radius of gyration: 25.51 Å; chains: 1; bounding box: 68×58×52 Å

pLDDT: mean 78.21, std 22.57, range [31.58, 98.38]

Secondary structure (DSSP, 8-state):
----------------------------------------------------------HHHHHHHHHHSSS-EEEEEEEEEE-GGGS---SSS-TTT--SEEEEEEEEEEEEEETTEEEEEEEEEEEEEEEEETTEEPP--TT-EEEEEEEEETTEEEEEE-TT-SSEEE--HHHHHHHHHHHHTS-----